Protein AF-A0A061AF01-F1 (afdb_monomer)

Solvent-accessible surface area (backbone atoms only — not comparable to full-atom values): 9867 Å² total; per-residue (Å²): 135,96,72,80,73,85,70,76,39,57,50,34,50,56,33,43,50,44,36,49,52,44,50,51,39,39,54,48,50,22,70,72,71,70,40,67,64,51,47,65,69,45,41,34,60,50,42,29,34,47,20,62,35,67,47,98,40,74,65,26,41,50,44,26,45,56,18,43,51,49,50,39,54,55,49,50,54,51,41,51,51,43,53,53,50,26,71,73,69,70,45,70,70,45,52,57,57,40,53,33,49,54,27,44,44,51,20,48,53,54,47,44,52,30,56,61,68,67,52,44,74,41,66,74,68,46,46,56,36,51,62,27,33,43,54,51,51,51,50,45,52,47,47,51,62,76,51,46,68,47,68,73,43,91,49,63,66,59,27,52,50,52,53,41,52,56,51,46,70,38,32,64,55,49,46,53,50,51,50,48,51,32,51,51,72,67,53,79

Secondary structure (DSSP, 8-state):
------PPPHHHHHHHHHHHHHHHHHHHHHHHH--THHHHHHHHHHHHHHHHHH-S-HHHHHHHHHHHHHHHHHHHHHHHHHHHHHHHH--THHHHHHHHHHHHHHHHHHHHHHHHHT-TT-HHHHHHHHHHHHHHHHHHHHHHHHTGGGGG-S-HHHHHHHHHHHHHHHHHHHHHHHHHHHHHTT--

Radius of gyration: 17.81 Å; Cα contacts (8 Å, |Δi|>4): 173; chains: 1; bounding box: 42×45×56 Å

Mean predicted aligned error: 5.35 Å

pLDDT: mean 88.78, std 9.19, range [40.31, 97.25]

Nearest PDB structures (foldseek):
  8e0m-assembly1_A  TM=3.838E-01  e=6.359E+00  synthetic construct

Structure (mmCIF, N/CA/C/O backbone):
data_AF-A0A061AF01-F1
#
_entry.id   AF-A0A061AF01-F1
#
loop_
_atom_site.group_PDB
_atom_site.id
_atom_site.type_symbol
_atom_site.label_atom_id
_atom_site.label_alt_id
_atom_site.label_comp_id
_atom_site.label_asym_id
_atom_site.label_entity_id
_atom_site.label_seq_id
_atom_site.pdbx_PDB_ins_code
_atom_site.Cartn_x
_atom_site.Cartn_y
_atom_site.Cartn_z
_atom_site.occupancy
_atom_site.B_iso_or_equiv
_atom_site.auth_seq_id
_atom_site.auth_comp_id
_atom_site.auth_asym_id
_atom_site.auth_atom_id
_atom_site.pdbx_PDB_model_num
ATOM 1 N N . MET A 1 1 ? -8.299 27.362 31.658 1.00 40.31 1 MET A N 1
ATOM 2 C CA . MET A 1 1 ? -7.663 27.367 30.321 1.00 40.31 1 MET A CA 1
ATOM 3 C C . MET A 1 1 ? -7.834 25.989 29.685 1.00 40.31 1 MET A C 1
ATOM 5 O O . MET A 1 1 ? -7.093 25.073 30.012 1.00 40.31 1 MET A O 1
ATOM 9 N N . LYS A 1 2 ? -8.865 25.808 28.847 1.00 43.47 2 LYS A N 1
ATOM 10 C CA . LYS A 1 2 ? -9.076 24.587 28.052 1.00 43.47 2 LYS A CA 1
ATOM 11 C C . LYS A 1 2 ? -8.260 24.719 26.769 1.00 43.47 2 LYS A C 1
ATOM 13 O O . LYS A 1 2 ? -8.712 25.323 25.808 1.00 43.47 2 LYS A O 1
ATOM 18 N N . GLY A 1 3 ? -7.040 24.208 26.804 1.00 45.50 3 GLY A N 1
ATOM 19 C CA . GLY A 1 3 ? -6.137 24.158 25.662 1.00 45.50 3 GLY A CA 1
ATOM 20 C C . GLY A 1 3 ? -5.494 22.785 25.584 1.00 45.50 3 GLY A C 1
ATOM 21 O O . GLY A 1 3 ? -4.274 22.682 25.650 1.00 45.50 3 GLY A O 1
ATOM 22 N N . LEU A 1 4 ? -6.302 21.721 25.500 1.00 45.56 4 LEU A N 1
ATOM 23 C CA . LEU A 1 4 ? -5.771 20.448 25.027 1.00 45.56 4 LEU A CA 1
ATOM 24 C C . LEU A 1 4 ? -5.448 20.653 23.546 1.00 45.56 4 LEU A C 1
ATOM 26 O O . LEU A 1 4 ? -6.332 20.608 22.692 1.00 45.56 4 LEU A O 1
ATOM 30 N N . LYS A 1 5 ? -4.175 20.929 23.247 1.00 47.00 5 LYS A N 1
ATOM 31 C CA . LYS A 1 5 ? -3.621 20.680 21.919 1.00 47.00 5 LYS A CA 1
ATOM 32 C C . LYS A 1 5 ? -4.014 19.248 21.563 1.00 47.00 5 LYS A C 1
ATOM 34 O O . LYS A 1 5 ? -3.594 18.323 22.254 1.00 47.00 5 LYS A O 1
ATOM 39 N N . HIS A 1 6 ? -4.826 19.073 20.525 1.00 57.22 6 HIS A N 1
ATOM 40 C CA . HIS A 1 6 ? -4.972 17.788 19.852 1.00 57.22 6 HIS A CA 1
ATOM 41 C C . HIS A 1 6 ? -3.582 17.399 19.331 1.00 57.22 6 HIS A C 1
ATOM 43 O O . HIS A 1 6 ? -3.199 17.761 18.222 1.00 57.22 6 HIS A O 1
ATOM 49 N N . MET A 1 7 ? -2.772 16.750 20.167 1.00 71.69 7 MET A N 1
ATOM 50 C CA . MET A 1 7 ? -1.538 16.133 19.711 1.00 71.69 7 MET A CA 1
ATOM 51 C C . MET A 1 7 ? -1.939 14.898 18.919 1.00 71.69 7 MET A C 1
ATOM 53 O O . MET A 1 7 ? -2.640 14.024 19.429 1.00 71.69 7 MET A O 1
ATOM 57 N N . LEU A 1 8 ? -1.525 14.869 17.654 1.00 79.75 8 LEU A N 1
ATOM 58 C CA . LEU A 1 8 ? -1.617 13.677 16.827 1.00 79.75 8 LEU A CA 1
ATOM 59 C C . LEU A 1 8 ? -0.903 12.526 17.535 1.00 79.75 8 LEU A C 1
ATOM 61 O O . LEU A 1 8 ? 0.189 12.686 18.089 1.00 79.75 8 LEU A O 1
ATOM 65 N N . THR A 1 9 ? -1.547 11.371 17.510 1.00 87.50 9 THR A N 1
ATOM 66 C CA . THR A 1 9 ? -1.008 10.134 18.072 1.00 87.50 9 THR A CA 1
ATOM 67 C C . THR A 1 9 ? 0.181 9.640 17.226 1.00 87.50 9 THR A C 1
ATOM 69 O O . THR A 1 9 ? 0.331 10.061 16.071 1.00 87.50 9 THR A O 1
ATOM 72 N N . LYS A 1 10 ? 1.069 8.786 17.759 1.00 87.81 10 LYS A N 1
ATOM 73 C CA . LYS A 1 10 ? 2.251 8.310 17.006 1.00 87.81 10 LYS A CA 1
ATOM 74 C C . LYS A 1 10 ? 1.832 7.613 15.716 1.00 87.81 10 LYS A C 1
ATOM 76 O O . LYS A 1 10 ? 2.422 7.859 14.671 1.00 87.81 10 LYS A O 1
ATOM 81 N N . ARG A 1 11 ? 0.765 6.819 15.771 1.00 90.31 11 ARG A N 1
ATOM 82 C CA . ARG A 1 11 ? 0.147 6.154 14.625 1.00 90.31 11 ARG A CA 1
ATOM 83 C C . ARG A 1 11 ? -0.321 7.158 13.589 1.00 90.31 11 ARG A C 1
ATOM 85 O O . ARG A 1 11 ? -0.004 6.989 12.416 1.00 90.31 11 ARG A O 1
ATOM 92 N N . GLN A 1 12 ? -1.040 8.201 14.000 1.00 90.94 12 GLN A N 1
ATOM 93 C CA . GLN A 1 12 ? -1.494 9.238 13.071 1.00 90.94 12 GLN A CA 1
ATOM 94 C C . GLN A 1 12 ? -0.319 9.954 12.408 1.00 90.94 12 GLN A C 1
ATOM 96 O O . GLN A 1 12 ? -0.353 10.150 11.199 1.00 90.94 12 GLN A O 1
ATOM 101 N N . TRP A 1 13 ? 0.740 10.272 13.156 1.00 91.25 13 TRP A N 1
ATOM 102 C CA . TRP A 1 13 ? 1.968 10.834 12.592 1.00 91.25 13 TRP A CA 1
ATOM 103 C C . TRP A 1 13 ? 2.625 9.907 11.572 1.00 91.25 13 TRP A C 1
ATOM 105 O O . TRP A 1 13 ? 2.983 10.351 10.485 1.00 91.25 13 TRP A O 1
ATOM 115 N N . THR A 1 14 ? 2.750 8.618 11.885 1.00 92.00 14 THR A N 1
ATOM 116 C CA . THR A 1 14 ? 3.336 7.640 10.965 1.00 92.00 14 THR A CA 1
ATOM 117 C C . THR A 1 14 ? 2.537 7.533 9.668 1.00 92.00 14 THR A C 1
ATOM 119 O O . THR A 1 14 ? 3.122 7.557 8.591 1.00 92.00 14 THR A O 1
ATOM 122 N N . ILE A 1 15 ? 1.205 7.477 9.743 1.00 94.25 15 ILE A N 1
ATOM 123 C CA . ILE A 1 15 ? 0.357 7.444 8.543 1.00 94.25 15 ILE A CA 1
ATOM 124 C C . ILE A 1 15 ? 0.390 8.768 7.782 1.00 94.25 15 ILE A C 1
ATOM 126 O O . ILE A 1 15 ? 0.396 8.765 6.554 1.00 94.25 15 ILE A O 1
ATOM 130 N N . PHE A 1 16 ? 0.458 9.894 8.490 1.00 93.69 16 PHE A N 1
ATOM 131 C CA . PHE A 1 16 ? 0.597 11.201 7.864 1.00 93.69 16 PHE A CA 1
ATOM 132 C C . PHE A 1 16 ? 1.878 11.291 7.027 1.00 93.69 16 PHE A C 1
ATOM 134 O O . PHE A 1 16 ? 1.833 11.814 5.921 1.00 93.69 16 PHE A O 1
ATOM 141 N N . ILE A 1 17 ? 2.993 10.717 7.491 1.00 93.88 17 ILE A N 1
ATOM 142 C CA . ILE A 1 17 ? 4.237 10.654 6.708 1.00 93.88 17 ILE A CA 1
ATOM 143 C C . ILE A 1 17 ? 4.019 9.896 5.393 1.00 93.88 17 ILE A C 1
ATOM 145 O O . ILE A 1 17 ? 4.378 10.414 4.340 1.00 93.88 17 ILE A O 1
ATOM 149 N N . PHE A 1 18 ? 3.381 8.721 5.426 1.00 95.31 18 PHE A N 1
ATOM 150 C CA . PHE A 1 18 ? 3.064 7.967 4.205 1.00 95.31 18 PHE A CA 1
ATOM 151 C C . PHE A 1 18 ? 2.144 8.743 3.258 1.00 95.31 18 PHE A C 1
ATOM 153 O O . PHE A 1 18 ? 2.389 8.779 2.057 1.00 95.31 18 PHE A O 1
ATOM 160 N N . PHE A 1 19 ? 1.124 9.415 3.797 1.00 95.06 19 PHE A N 1
ATOM 161 C CA . PHE A 1 19 ? 0.255 10.288 3.009 1.00 95.06 19 PHE A CA 1
ATOM 162 C C . PHE A 1 19 ? 1.039 11.417 2.329 1.00 95.06 19 PHE A C 1
ATOM 164 O O . PHE A 1 19 ? 0.835 11.677 1.147 1.00 95.06 19 PHE A O 1
ATOM 171 N N . ILE A 1 20 ? 1.950 12.073 3.052 1.00 95.00 20 ILE A N 1
ATOM 172 C CA . ILE A 1 20 ? 2.762 13.166 2.509 1.00 95.00 20 ILE A CA 1
ATOM 173 C C . ILE A 1 20 ? 3.732 12.667 1.438 1.00 95.00 20 ILE A C 1
ATOM 175 O O . ILE A 1 20 ? 3.868 13.330 0.414 1.00 95.00 20 ILE A O 1
ATOM 179 N N . ILE A 1 21 ? 4.363 11.505 1.629 1.00 93.69 21 ILE A N 1
ATOM 180 C CA . ILE A 1 21 ? 5.230 10.890 0.613 1.00 93.69 21 ILE A CA 1
ATOM 181 C C . ILE A 1 21 ? 4.447 10.669 -0.687 1.00 93.69 21 ILE A C 1
ATOM 183 O O . ILE A 1 21 ? 4.883 11.119 -1.746 1.00 93.69 21 ILE A O 1
ATOM 187 N N . GLU A 1 22 ? 3.263 10.059 -0.598 1.00 94.56 22 GLU A N 1
ATOM 188 C CA . GLU A 1 22 ? 2.420 9.781 -1.766 1.00 94.56 22 GLU A CA 1
ATOM 189 C C . 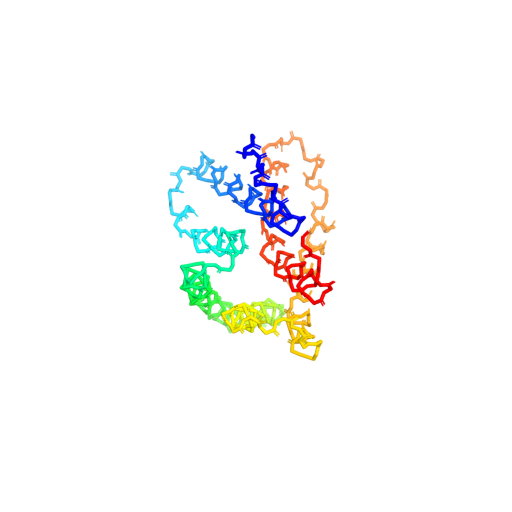GLU A 1 22 ? 1.905 11.054 -2.439 1.00 94.56 22 GLU A C 1
ATOM 191 O O . GLU A 1 22 ? 1.848 11.149 -3.667 1.00 94.56 22 GLU A O 1
ATOM 196 N N . LEU A 1 23 ? 1.543 12.059 -1.637 1.00 94.69 23 LEU A N 1
ATOM 197 C CA . LEU A 1 23 ? 1.069 13.344 -2.136 1.00 94.69 23 LEU A CA 1
ATOM 198 C C . LEU A 1 23 ? 2.178 14.081 -2.886 1.00 94.69 23 LEU A C 1
ATOM 200 O O . LEU A 1 23 ? 1.938 14.582 -3.983 1.00 94.69 23 LEU A O 1
ATOM 204 N N . ILE A 1 24 ? 3.388 14.128 -2.321 1.00 93.50 24 ILE A N 1
ATOM 205 C CA . ILE A 1 24 ? 4.545 14.755 -2.966 1.00 93.50 24 ILE A CA 1
ATOM 206 C C . ILE A 1 24 ? 4.868 14.034 -4.272 1.00 93.50 24 ILE A C 1
ATOM 208 O O . ILE A 1 24 ? 5.025 14.703 -5.289 1.00 93.50 24 ILE A O 1
ATOM 212 N N . PHE A 1 25 ? 4.912 12.699 -4.269 1.00 92.44 25 PHE A N 1
ATOM 213 C CA . PHE A 1 25 ? 5.136 11.920 -5.486 1.00 92.44 25 PHE A CA 1
ATOM 214 C C . PHE A 1 25 ? 4.089 12.230 -6.557 1.00 92.44 25 PHE A C 1
ATOM 216 O O . PHE A 1 25 ? 4.440 12.561 -7.687 1.00 92.44 25 PHE A O 1
ATOM 223 N N . THR A 1 26 ? 2.806 12.192 -6.193 1.00 93.25 26 THR A N 1
ATOM 224 C CA . THR A 1 26 ? 1.711 12.443 -7.135 1.00 93.25 26 THR A CA 1
ATOM 225 C C . THR A 1 26 ? 1.812 13.843 -7.739 1.00 93.25 26 THR A C 1
ATOM 227 O O . THR A 1 26 ? 1.731 13.996 -8.956 1.00 93.25 26 THR A O 1
ATOM 230 N N . LEU A 1 27 ? 2.038 14.870 -6.914 1.00 93.06 27 LEU A N 1
ATOM 231 C CA . LEU A 1 27 ? 2.180 16.249 -7.388 1.00 93.06 27 LEU A CA 1
ATOM 232 C C . LEU A 1 27 ? 3.432 16.438 -8.250 1.00 93.06 27 LEU A C 1
ATOM 234 O O . LEU A 1 27 ? 3.375 17.144 -9.255 1.00 93.06 27 LEU A O 1
ATOM 238 N N . PHE A 1 28 ? 4.541 15.791 -7.889 1.00 91.31 28 PHE A N 1
ATOM 239 C CA . PHE A 1 28 ? 5.767 15.809 -8.678 1.00 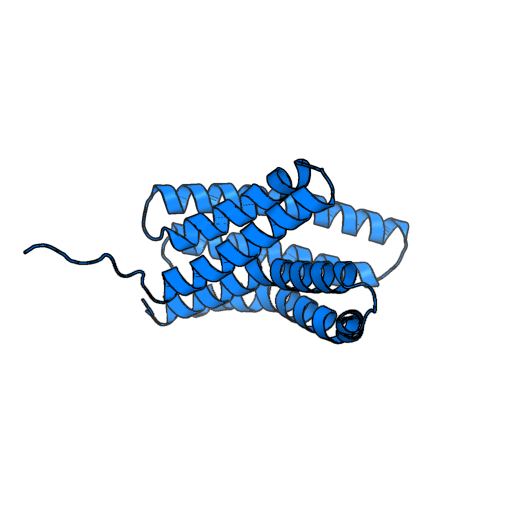91.31 28 PHE A CA 1
ATOM 240 C C . PHE A 1 28 ? 5.553 15.175 -10.057 1.00 91.31 28 PHE A C 1
ATOM 242 O O . PHE A 1 28 ? 5.907 15.787 -11.061 1.00 91.31 28 PHE A O 1
ATOM 249 N N . MET A 1 29 ? 4.913 14.003 -10.129 1.00 90.25 29 MET A N 1
ATOM 250 C CA . MET A 1 29 ? 4.635 13.323 -11.398 1.00 90.25 29 MET A CA 1
ATOM 251 C C . MET A 1 29 ? 3.685 14.119 -12.289 1.00 90.25 29 MET A C 1
ATOM 253 O O . MET A 1 29 ? 3.917 14.202 -13.493 1.00 90.25 29 MET A O 1
ATOM 257 N N . VAL A 1 30 ? 2.662 14.756 -11.717 1.00 91.56 30 VAL A N 1
ATOM 258 C CA . VAL A 1 30 ? 1.763 15.656 -12.4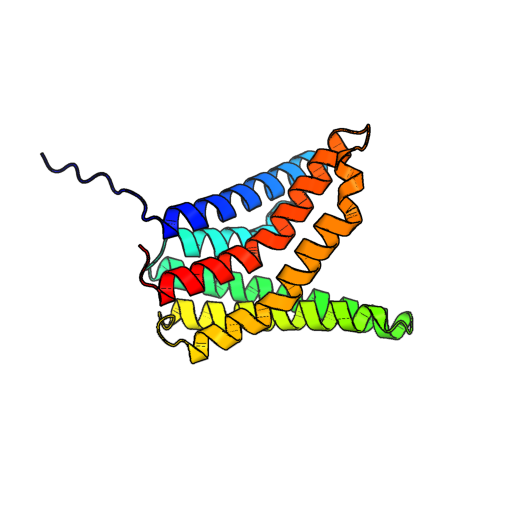58 1.00 91.56 30 VAL A CA 1
ATOM 259 C C . VAL A 1 30 ? 2.533 16.856 -13.009 1.00 91.56 30 VAL A C 1
ATOM 261 O O . VAL A 1 30 ? 2.392 17.187 -14.182 1.00 91.56 30 VAL A O 1
ATOM 264 N N . ALA A 1 31 ? 3.377 17.492 -12.193 1.00 90.56 31 ALA A N 1
ATOM 265 C CA . ALA A 1 31 ? 4.178 18.635 -12.628 1.00 90.56 31 ALA A CA 1
ATOM 266 C C . ALA A 1 31 ? 5.216 18.254 -13.698 1.00 90.56 31 ALA A C 1
ATOM 268 O O . ALA A 1 31 ? 5.467 19.038 -14.609 1.00 90.56 31 ALA A O 1
ATOM 269 N N . TYR A 1 32 ? 5.803 17.059 -13.596 1.00 88.38 32 TYR A N 1
ATOM 270 C CA . TYR A 1 32 ? 6.812 16.564 -14.528 1.00 88.38 32 TYR A CA 1
ATOM 271 C C . TYR A 1 32 ? 6.215 16.117 -15.869 1.00 88.38 32 TYR A C 1
ATOM 273 O O . TYR A 1 32 ? 6.711 16.506 -16.922 1.00 88.38 32 TYR A O 1
ATOM 281 N N . SER A 1 33 ? 5.152 15.310 -15.837 1.00 88.56 33 SER A N 1
ATOM 282 C CA . SER A 1 33 ? 4.504 14.778 -17.046 1.00 88.56 33 SER A CA 1
ATOM 283 C C . SER A 1 33 ? 3.570 15.783 -17.725 1.00 88.56 33 SER A C 1
ATOM 285 O O . SER A 1 33 ? 3.280 15.643 -18.910 1.00 88.56 33 SER A O 1
ATOM 287 N N . GLY A 1 34 ? 3.074 16.776 -16.980 1.00 88.25 34 GLY A N 1
ATOM 288 C CA . GLY A 1 34 ? 1.994 17.657 -17.422 1.00 88.25 34 GLY A CA 1
ATOM 289 C C . GLY A 1 34 ? 0.631 16.960 -17.504 1.00 88.25 34 GLY A C 1
ATOM 290 O O . GLY A 1 34 ? -0.316 17.551 -18.021 1.00 88.25 34 GLY A O 1
ATOM 291 N N . ASP A 1 35 ? 0.515 15.724 -17.008 1.00 88.88 35 ASP A N 1
ATOM 292 C CA . ASP A 1 35 ? -0.683 14.904 -17.131 1.00 88.88 35 ASP A CA 1
ATOM 293 C C . ASP A 1 35 ? -1.449 14.809 -15.802 1.00 88.88 35 ASP A C 1
ATOM 295 O O . ASP A 1 35 ? -1.027 14.178 -14.829 1.00 88.88 35 ASP A O 1
ATOM 299 N N . LEU A 1 36 ? -2.632 15.431 -15.777 1.00 87.81 36 LEU A N 1
ATOM 300 C CA . LEU A 1 36 ? -3.555 15.384 -14.642 1.00 87.81 36 LEU A CA 1
ATOM 301 C C . LEU A 1 36 ? -4.136 13.982 -14.402 1.00 87.81 36 LEU A C 1
ATOM 303 O O . LEU A 1 36 ? -4.655 13.726 -13.312 1.00 87.81 36 LEU A O 1
ATOM 307 N N . SER A 1 37 ? -4.035 13.062 -15.366 1.00 85.75 37 SER A N 1
ATOM 308 C CA . SER A 1 37 ? -4.484 11.680 -15.201 1.00 85.75 37 SER A CA 1
ATOM 309 C C . SER A 1 37 ? -3.751 10.980 -14.049 1.00 85.75 37 SER A C 1
ATOM 311 O O . SER A 1 37 ? -4.383 10.235 -13.295 1.00 85.75 37 SER A O 1
ATOM 313 N N . PHE A 1 38 ? -2.477 11.318 -13.801 1.00 83.88 38 PHE A N 1
ATOM 314 C CA . PHE A 1 38 ? -1.703 10.809 -12.662 1.00 83.88 38 PHE A CA 1
ATOM 315 C C . PHE A 1 38 ? -2.346 11.147 -11.315 1.00 83.88 38 PHE A C 1
ATOM 317 O O . PHE A 1 38 ? -2.388 10.301 -10.420 1.00 83.88 38 PHE A O 1
ATOM 324 N N . LEU A 1 39 ? -2.903 12.355 -11.171 1.00 85.88 39 LEU A N 1
ATOM 325 C CA . LEU A 1 39 ? -3.615 12.745 -9.954 1.00 85.88 39 LEU A CA 1
ATOM 326 C C . LEU A 1 39 ? -4.840 11.856 -9.740 1.00 85.88 39 LEU A C 1
ATOM 328 O O . LEU A 1 39 ? -5.079 11.376 -8.633 1.00 85.88 39 LEU A O 1
ATOM 332 N N . THR A 1 40 ? -5.610 11.620 -10.804 1.00 81.38 40 THR A N 1
ATOM 333 C CA . THR A 1 40 ? -6.815 10.786 -10.733 1.00 81.38 40 THR A CA 1
ATOM 334 C C . THR A 1 40 ? -6.495 9.309 -10.501 1.00 81.38 40 THR A C 1
ATOM 336 O O . THR A 1 40 ? -7.233 8.645 -9.776 1.00 81.38 40 THR A O 1
ATOM 339 N N . GLY A 1 41 ? -5.369 8.816 -11.028 1.00 82.38 41 GLY A N 1
ATOM 340 C CA . GLY A 1 41 ? -4.889 7.450 -10.813 1.00 82.38 41 GLY A CA 1
ATOM 341 C C . GLY A 1 41 ? -4.494 7.180 -9.360 1.00 82.38 41 GLY A C 1
ATOM 342 O O . GLY A 1 41 ? -4.857 6.143 -8.808 1.00 82.38 41 GLY A O 1
ATOM 343 N N . ASN A 1 42 ? -3.840 8.144 -8.703 1.00 89.56 42 ASN A N 1
ATOM 344 C CA . ASN A 1 42 ? -3.390 8.006 -7.311 1.00 89.56 42 ASN A CA 1
ATOM 345 C C . ASN A 1 42 ? -4.401 8.507 -6.270 1.00 89.56 42 ASN A C 1
ATOM 347 O O . ASN A 1 42 ? -4.199 8.315 -5.068 1.00 89.56 42 ASN A O 1
ATOM 351 N N . LEU A 1 43 ? -5.519 9.106 -6.695 1.00 92.19 43 LEU A N 1
ATOM 352 C CA . LEU A 1 43 ? -6.526 9.668 -5.792 1.00 92.19 43 LEU A CA 1
ATOM 353 C C . LEU A 1 43 ? -7.049 8.633 -4.789 1.00 92.19 43 LEU A C 1
ATOM 355 O O . LEU A 1 43 ? -7.220 8.952 -3.615 1.00 92.19 43 LEU A O 1
ATOM 359 N N . ALA A 1 44 ? -7.272 7.390 -5.219 1.00 93.06 44 ALA A N 1
ATOM 360 C CA . ALA A 1 44 ? -7.745 6.344 -4.318 1.00 93.06 44 ALA A CA 1
ATOM 361 C C . ALA A 1 44 ? -6.701 5.973 -3.258 1.00 93.06 44 ALA A C 1
ATOM 363 O O . ALA A 1 44 ? -7.053 5.843 -2.088 1.00 93.06 44 ALA A O 1
ATOM 364 N N . THR A 1 45 ? -5.420 5.879 -3.617 1.00 94.56 45 THR A N 1
ATOM 365 C CA . THR A 1 45 ? -4.333 5.655 -2.651 1.00 94.56 45 THR A CA 1
ATOM 366 C C . THR A 1 45 ? -4.234 6.817 -1.661 1.00 94.56 45 THR A C 1
ATOM 368 O O . THR A 1 45 ? -4.161 6.600 -0.450 1.00 94.56 45 THR A O 1
ATOM 371 N N . LEU A 1 46 ? -4.330 8.059 -2.144 1.00 95.56 46 LEU A N 1
ATOM 372 C CA . LEU A 1 46 ? -4.323 9.256 -1.299 1.00 95.56 46 LEU A CA 1
ATOM 373 C C . LEU A 1 46 ? -5.510 9.289 -0.330 1.00 95.56 46 LEU A C 1
ATOM 375 O O . LEU A 1 46 ? -5.321 9.542 0.860 1.00 95.56 46 LEU A O 1
ATOM 379 N N . LEU A 1 47 ? -6.724 8.996 -0.804 1.00 95.56 47 LEU A N 1
ATOM 380 C CA . LEU A 1 47 ? -7.926 8.926 0.032 1.00 95.56 47 LEU A CA 1
ATOM 381 C C . LEU A 1 47 ? -7.855 7.777 1.041 1.00 95.56 47 LEU A C 1
ATOM 383 O O . LEU A 1 47 ? -8.281 7.941 2.186 1.00 95.56 47 LEU A O 1
ATOM 387 N N . PHE A 1 48 ? -7.268 6.644 0.656 1.00 96.44 48 PHE A N 1
ATOM 388 C CA . PHE A 1 48 ? -7.029 5.511 1.543 1.00 96.44 48 PHE A CA 1
ATOM 389 C C . PHE A 1 48 ? -6.098 5.899 2.701 1.00 96.44 48 PHE A C 1
ATOM 391 O O . PHE A 1 48 ? -6.440 5.701 3.870 1.00 96.44 48 PHE A O 1
ATOM 398 N N . LEU A 1 49 ? -4.953 6.521 2.401 1.00 95.88 49 LEU A N 1
ATOM 399 C CA . LEU A 1 49 ? -3.990 6.987 3.405 1.00 95.88 49 LEU A CA 1
ATOM 400 C C . LEU A 1 49 ? -4.565 8.119 4.271 1.00 95.88 49 LEU A C 1
ATOM 402 O O . LEU A 1 49 ? -4.407 8.109 5.494 1.00 95.88 49 LEU A O 1
ATOM 406 N N . ALA A 1 50 ? -5.304 9.055 3.673 1.00 93.44 50 ALA A N 1
ATOM 407 C CA . ALA A 1 50 ? -5.988 10.121 4.401 1.00 93.44 50 ALA A CA 1
ATOM 408 C C . ALA A 1 50 ? -7.045 9.564 5.368 1.00 93.44 50 ALA A C 1
ATOM 410 O O . ALA A 1 50 ? -7.152 10.013 6.512 1.00 93.44 50 ALA A O 1
ATOM 411 N N . ALA A 1 51 ? -7.801 8.546 4.953 1.00 93.12 51 ALA A N 1
ATOM 412 C CA . ALA A 1 51 ? -8.772 7.882 5.812 1.00 93.12 51 ALA A CA 1
ATOM 413 C C . ALA A 1 51 ? -8.104 7.147 6.986 1.00 93.12 51 ALA A C 1
ATOM 415 O O . ALA A 1 51 ? -8.617 7.182 8.111 1.00 93.12 51 ALA A O 1
ATOM 416 N N . LEU A 1 52 ? -6.938 6.533 6.762 1.00 93.19 52 LEU A N 1
ATOM 417 C CA . LEU A 1 52 ? -6.134 5.945 7.834 1.00 93.19 52 LEU A CA 1
ATOM 418 C C . LEU A 1 52 ? -5.655 6.990 8.843 1.00 93.19 52 LEU A C 1
ATOM 420 O O . LEU A 1 52 ? -5.715 6.730 10.045 1.00 93.19 52 LEU A O 1
ATOM 424 N N . TYR A 1 53 ? -5.234 8.161 8.365 1.00 90.06 53 TYR A N 1
ATOM 425 C CA . TYR A 1 53 ? -4.791 9.275 9.200 1.00 90.06 53 TYR A CA 1
ATOM 426 C C . TYR A 1 53 ? -5.927 9.849 10.060 1.00 90.06 53 TYR A C 1
ATOM 428 O O . TYR A 1 53 ? -5.745 10.070 11.259 1.00 90.06 53 TYR A O 1
ATOM 436 N N . LEU A 1 54 ? -7.109 10.066 9.472 1.00 86.56 54 LEU A N 1
ATOM 437 C CA . LEU A 1 54 ? -8.237 10.678 10.181 1.00 86.56 54 LEU A CA 1
ATOM 438 C C . LEU A 1 54 ? -8.723 9.824 11.356 1.00 86.56 54 LEU A C 1
ATOM 440 O O . LEU A 1 54 ? -9.065 10.393 12.383 1.00 86.56 54 LEU A O 1
ATOM 444 N N . GLU A 1 55 ? -8.682 8.495 11.206 1.00 74.00 55 GLU A N 1
ATOM 445 C CA . GLU A 1 55 ? -8.965 7.468 12.218 1.00 74.00 55 GLU A CA 1
ATOM 446 C C . GLU A 1 55 ? -10.331 7.579 12.964 1.00 74.00 55 GLU A C 1
ATOM 448 O O . GLU A 1 55 ? -10.766 8.625 13.427 1.00 74.00 55 GLU A O 1
ATOM 453 N N . LYS A 1 56 ? -11.022 6.443 13.167 1.00 68.06 56 LYS A N 1
ATOM 454 C CA . LYS A 1 56 ? -12.206 6.300 14.060 1.00 68.06 56 LYS A CA 1
ATOM 455 C C . LYS A 1 56 ? -13.460 7.138 13.722 1.00 68.06 56 LYS A C 1
ATOM 457 O O . LYS A 1 56 ? -14.412 7.097 14.498 1.00 68.06 56 LYS A O 1
ATOM 462 N N . ASN A 1 57 ? -13.536 7.810 12.574 1.00 77.88 57 ASN A N 1
ATOM 463 C CA . ASN A 1 57 ? -14.776 8.437 12.099 1.00 77.88 57 ASN A CA 1
ATOM 464 C C . ASN A 1 57 ? -15.541 7.462 11.181 1.00 77.88 57 ASN A C 1
ATOM 466 O O . ASN A 1 57 ? -14.933 6.785 10.353 1.00 77.88 57 ASN A O 1
ATOM 470 N N . GLU A 1 58 ? -16.871 7.397 11.266 1.00 83.06 58 GLU A N 1
ATOM 471 C CA . GLU A 1 58 ? -17.684 6.634 10.301 1.00 83.06 58 GLU A CA 1
ATOM 472 C C . GLU A 1 58 ? -17.404 7.063 8.856 1.00 83.06 58 GLU A C 1
ATOM 474 O O . GLU A 1 58 ? -17.319 6.231 7.946 1.00 83.06 58 GLU A O 1
ATOM 479 N N . ARG A 1 59 ? -17.146 8.361 8.654 1.00 87.62 59 ARG A N 1
ATOM 480 C CA . ARG A 1 59 ? -16.717 8.893 7.360 1.00 87.62 59 ARG A CA 1
ATOM 481 C C . ARG A 1 59 ? -15.364 8.334 6.930 1.00 87.62 59 ARG A C 1
ATOM 483 O O . ARG A 1 59 ? -15.220 7.985 5.767 1.00 87.62 59 ARG A O 1
ATOM 490 N N . SER A 1 60 ? -14.398 8.185 7.842 1.00 89.50 60 SER A N 1
ATOM 491 C CA . SER A 1 60 ? -13.085 7.622 7.489 1.00 89.50 60 SER A CA 1
ATOM 492 C C . SER A 1 60 ? -13.204 6.150 7.103 1.00 89.50 60 SER A C 1
ATOM 494 O O . SER A 1 60 ? -12.615 5.729 6.116 1.00 89.50 60 SER A O 1
ATOM 496 N N . ARG A 1 61 ? -14.036 5.373 7.808 1.00 90.94 61 ARG A N 1
ATOM 497 C CA . ARG A 1 61 ? -14.334 3.977 7.445 1.00 90.94 61 ARG A CA 1
ATOM 498 C C . ARG A 1 61 ? -14.959 3.862 6.058 1.00 90.94 61 ARG A C 1
ATOM 500 O O . ARG A 1 61 ? -14.558 3.001 5.284 1.00 90.94 61 ARG A O 1
ATOM 507 N N . THR A 1 62 ? -15.906 4.742 5.747 1.00 89.88 62 THR A N 1
ATOM 508 C CA . THR A 1 62 ? -16.585 4.764 4.445 1.00 89.88 62 THR A CA 1
ATOM 509 C C . THR A 1 62 ? -15.625 5.152 3.323 1.00 89.88 62 THR A C 1
ATOM 511 O O . THR A 1 62 ? -15.545 4.451 2.319 1.00 89.88 62 THR A O 1
ATOM 514 N N . ILE A 1 63 ? -14.846 6.223 3.511 1.00 94.06 63 ILE A N 1
ATOM 515 C CA . ILE A 1 63 ? -13.850 6.674 2.530 1.00 94.06 63 ILE A CA 1
ATOM 516 C C . ILE A 1 63 ? -12.803 5.586 2.297 1.00 94.06 63 ILE A C 1
ATOM 518 O O . ILE A 1 63 ? -12.466 5.316 1.147 1.00 94.06 63 ILE A O 1
ATOM 522 N N . LEU A 1 64 ? -12.327 4.921 3.355 1.00 95.19 64 LEU A N 1
ATOM 523 C CA . LEU A 1 64 ? -11.352 3.843 3.223 1.00 95.19 64 LEU A CA 1
ATOM 524 C C . LEU A 1 64 ? -11.907 2.671 2.411 1.00 95.19 64 LEU A C 1
ATOM 526 O O . LEU A 1 64 ? -11.218 2.190 1.519 1.00 95.19 64 LEU A O 1
ATOM 530 N N . LEU A 1 65 ? -13.150 2.247 2.668 1.00 94.00 65 LEU A N 1
ATOM 531 C CA . LEU A 1 65 ? -13.793 1.186 1.887 1.00 94.00 65 LEU A CA 1
ATOM 532 C C . LEU A 1 65 ? -13.965 1.570 0.415 1.00 94.00 65 LEU A C 1
ATOM 534 O O . LEU A 1 65 ? -13.619 0.777 -0.453 1.00 94.00 65 LEU A O 1
ATOM 538 N N . LEU A 1 66 ? -14.468 2.772 0.123 1.00 94.12 66 LEU A N 1
ATOM 539 C CA . LEU A 1 66 ? -14.644 3.234 -1.260 1.00 94.12 66 LEU A CA 1
ATOM 540 C C . LEU A 1 66 ? -13.304 3.314 -2.000 1.00 94.12 66 LEU A C 1
ATOM 542 O O . LEU A 1 66 ? -13.193 2.867 -3.140 1.00 94.12 66 LEU A O 1
ATOM 546 N N . SER A 1 67 ? -12.273 3.818 -1.322 1.00 95.81 67 SER A N 1
ATOM 547 C CA . SER A 1 67 ? -10.913 3.885 -1.860 1.00 95.81 67 SER A CA 1
ATOM 548 C C . SER A 1 67 ? -10.345 2.489 -2.109 1.00 95.81 67 SER A C 1
ATOM 550 O O . SER A 1 67 ? -9.769 2.237 -3.162 1.00 95.81 67 SER A O 1
ATOM 552 N N . ALA A 1 68 ? -10.560 1.557 -1.179 1.00 95.62 68 ALA A N 1
ATOM 553 C CA . ALA A 1 68 ? -10.139 0.169 -1.316 1.00 95.62 68 ALA A CA 1
ATOM 554 C C . ALA A 1 68 ? -10.825 -0.532 -2.491 1.00 95.62 68 ALA A C 1
ATOM 556 O O . ALA A 1 68 ? -10.158 -1.235 -3.242 1.00 95.62 68 ALA A O 1
ATOM 557 N N . VAL A 1 69 ? -12.132 -0.317 -2.687 1.00 95.25 69 VAL A N 1
ATOM 558 C CA . VAL A 1 69 ? -12.864 -0.850 -3.846 1.00 95.25 69 VAL A CA 1
ATOM 559 C C . VAL A 1 69 ? -12.241 -0.344 -5.142 1.00 95.25 69 VAL A C 1
ATOM 561 O O . VAL A 1 69 ? -11.994 -1.144 -6.039 1.00 95.25 69 VAL A O 1
ATOM 564 N N . TRP A 1 70 ? -11.926 0.950 -5.231 1.00 94.69 70 TRP A N 1
ATOM 565 C CA . TRP A 1 70 ? -11.281 1.498 -6.423 1.00 94.69 70 TRP A CA 1
ATOM 566 C C . TRP A 1 70 ? -9.885 0.915 -6.662 1.00 94.69 70 TRP A C 1
ATOM 568 O O . TRP A 1 70 ? -9.595 0.481 -7.774 1.00 94.69 70 TRP A O 1
ATOM 578 N N . ILE A 1 71 ? -9.047 0.836 -5.619 1.00 94.56 71 ILE A N 1
ATOM 579 C CA . ILE A 1 71 ? -7.719 0.201 -5.689 1.00 94.56 71 ILE A CA 1
ATOM 580 C C . ILE A 1 71 ? -7.851 -1.248 -6.171 1.00 94.56 71 ILE A C 1
ATOM 582 O O . ILE A 1 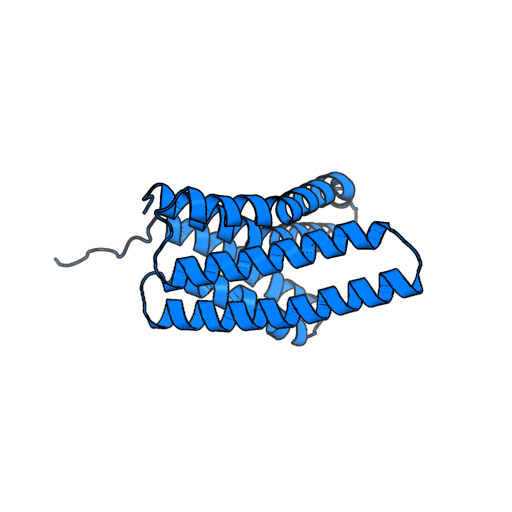71 ? -7.080 -1.684 -7.024 1.00 94.56 71 ILE A O 1
ATOM 586 N N . ILE A 1 72 ? -8.848 -1.983 -5.667 1.00 95.19 72 ILE A N 1
ATO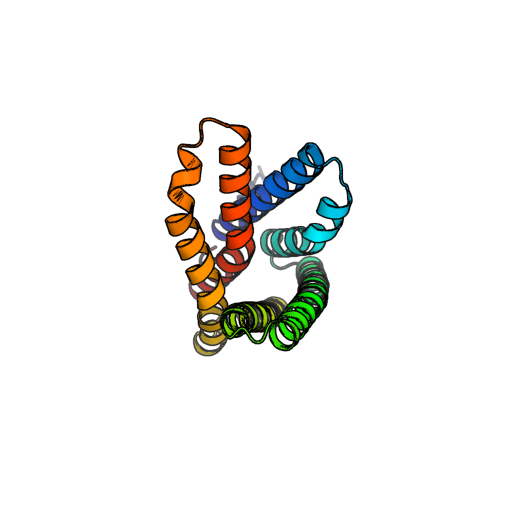M 587 C CA . ILE A 1 72 ? -9.082 -3.374 -6.053 1.00 95.19 72 ILE A CA 1
ATOM 588 C C . ILE A 1 72 ? -9.506 -3.484 -7.517 1.00 95.19 72 ILE A C 1
ATOM 590 O O . ILE A 1 72 ? -8.951 -4.301 -8.244 1.00 95.19 72 ILE A O 1
ATOM 594 N N . VAL A 1 73 ? -10.460 -2.666 -7.965 1.00 93.44 73 VAL A N 1
ATOM 595 C CA . VAL A 1 73 ? -10.932 -2.674 -9.358 1.00 93.44 73 VAL A CA 1
ATOM 596 C C . VAL A 1 73 ? -9.795 -2.315 -10.311 1.00 93.44 73 VAL A C 1
ATOM 598 O O . VAL A 1 73 ? -9.560 -3.034 -11.281 1.00 93.44 73 VAL A O 1
ATOM 601 N N . TYR A 1 74 ? -9.050 -1.251 -10.014 1.00 90.94 74 TYR A N 1
ATOM 602 C CA . TYR A 1 74 ? -7.925 -0.822 -10.840 1.00 90.94 74 TYR A CA 1
ATOM 603 C C . TYR A 1 74 ? -6.816 -1.882 -10.888 1.00 90.94 74 TYR A C 1
ATOM 605 O O . TYR A 1 74 ? -6.336 -2.238 -11.964 1.00 90.94 74 TYR A O 1
ATOM 613 N N . GLY A 1 75 ? -6.457 -2.460 -9.739 1.00 91.12 75 GLY A N 1
ATOM 614 C CA . GLY A 1 75 ? -5.460 -3.524 -9.683 1.00 91.12 75 GLY A CA 1
ATOM 615 C C . GLY A 1 75 ? -5.925 -4.826 -10.344 1.00 91.12 75 GLY A C 1
ATOM 616 O O . GLY A 1 75 ? -5.106 -5.510 -10.949 1.00 91.12 75 GLY A O 1
ATOM 617 N N . ALA A 1 76 ? -7.222 -5.153 -10.320 1.00 91.81 76 ALA A N 1
ATOM 618 C CA . ALA A 1 76 ? -7.770 -6.313 -11.029 1.00 91.81 76 ALA A CA 1
ATOM 619 C C . ALA A 1 76 ? -7.670 -6.155 -12.555 1.00 91.81 76 ALA A C 1
ATOM 621 O O . ALA A 1 76 ? -7.314 -7.111 -13.244 1.00 91.81 76 ALA A O 1
ATOM 622 N N . ILE A 1 77 ? -7.911 -4.947 -13.080 1.00 92.06 77 ILE A N 1
ATOM 623 C CA . ILE A 1 77 ? -7.664 -4.626 -14.495 1.00 92.06 77 ILE A CA 1
ATOM 624 C C . ILE A 1 77 ? -6.168 -4.783 -14.812 1.00 92.06 77 ILE A C 1
ATOM 626 O O . ILE A 1 77 ? -5.810 -5.413 -15.806 1.00 92.06 77 ILE A O 1
ATOM 630 N N . GLY A 1 78 ? -5.286 -4.287 -13.938 1.00 89.56 78 GLY A N 1
ATOM 631 C CA . GLY A 1 78 ? -3.838 -4.475 -14.068 1.00 89.56 78 GLY A CA 1
ATOM 632 C C . GLY A 1 78 ? -3.423 -5.951 -14.093 1.00 89.56 78 GLY A C 1
ATOM 633 O O . GLY A 1 78 ? -2.676 -6.369 -14.974 1.00 89.56 78 GLY A O 1
ATOM 634 N N . ALA A 1 79 ? -3.956 -6.770 -13.184 1.00 91.31 79 ALA A N 1
ATOM 635 C CA . ALA A 1 79 ? -3.704 -8.209 -13.140 1.00 91.31 79 ALA A CA 1
ATOM 636 C C . ALA A 1 79 ? -4.208 -8.933 -14.402 1.00 91.31 79 ALA A C 1
ATOM 638 O O . ALA A 1 79 ? -3.530 -9.827 -14.908 1.00 91.31 79 ALA A O 1
ATOM 639 N N . ALA A 1 80 ? -5.357 -8.524 -14.951 1.00 91.25 80 ALA A N 1
ATOM 640 C CA . ALA A 1 80 ? -5.864 -9.051 -16.216 1.00 91.25 80 ALA A CA 1
ATOM 641 C C . ALA A 1 80 ? -4.926 -8.729 -17.394 1.00 91.25 80 ALA A C 1
ATOM 643 O O . ALA A 1 80 ? -4.689 -9.588 -18.242 1.00 91.25 80 ALA A O 1
ATOM 644 N N . ASN A 1 81 ? -4.332 -7.533 -17.414 1.00 90.00 81 ASN A N 1
ATOM 645 C CA . ASN A 1 81 ? -3.336 -7.162 -18.421 1.00 90.00 81 ASN A CA 1
ATOM 646 C C . ASN A 1 81 ? -2.040 -7.978 -18.283 1.00 90.00 81 ASN A C 1
ATOM 648 O O . ASN A 1 81 ? -1.474 -8.389 -19.294 1.00 90.00 81 ASN A O 1
ATOM 652 N N . ILE A 1 82 ? -1.586 -8.264 -17.056 1.00 88.56 82 ILE A N 1
ATOM 653 C CA . ILE A 1 82 ? -0.434 -9.153 -16.815 1.00 88.56 82 ILE A CA 1
ATOM 654 C C . ILE A 1 82 ? -0.731 -10.560 -17.344 1.00 88.56 82 ILE A C 1
ATOM 656 O O . ILE A 1 82 ? 0.086 -11.133 -18.061 1.00 88.56 82 ILE A O 1
ATOM 660 N N . LEU A 1 83 ? -1.922 -11.095 -17.052 1.00 87.88 83 LEU A N 1
ATOM 661 C CA . LEU A 1 83 ? -2.371 -12.390 -17.570 1.00 87.88 83 LEU A CA 1
ATOM 662 C C . LEU A 1 83 ? -2.366 -12.425 -19.102 1.00 87.88 83 LEU A C 1
ATOM 664 O O . LEU A 1 83 ? -1.840 -13.369 -19.688 1.00 87.88 83 LEU A O 1
ATOM 668 N N . ALA A 1 84 ? -2.910 -11.396 -19.753 1.00 87.94 84 ALA A N 1
ATOM 669 C CA . ALA A 1 84 ? -2.916 -11.300 -21.210 1.00 87.94 84 ALA A CA 1
ATOM 670 C C . ALA A 1 84 ? -1.490 -11.287 -21.788 1.00 87.94 84 ALA A C 1
ATOM 672 O O . ALA A 1 84 ? -1.199 -12.036 -22.722 1.00 87.94 84 ALA A O 1
ATOM 673 N N . SER A 1 85 ? -0.587 -10.501 -21.194 1.00 88.56 85 SER A N 1
ATOM 674 C CA . SER A 1 85 ? 0.826 -10.437 -21.590 1.00 88.56 85 SER A CA 1
ATOM 675 C C . SER A 1 85 ? 1.553 -11.768 -21.395 1.00 88.56 85 SER A C 1
ATOM 677 O O . SER A 1 85 ? 2.326 -12.171 -22.259 1.00 88.56 85 SER A O 1
ATOM 679 N N . MET A 1 86 ? 1.260 -12.495 -20.314 1.00 87.88 86 MET A N 1
ATOM 680 C CA . MET A 1 86 ? 1.823 -13.820 -20.050 1.00 87.88 86 MET A CA 1
ATOM 681 C C . MET A 1 86 ? 1.445 -14.828 -21.142 1.00 87.88 86 MET A C 1
ATOM 683 O O . MET A 1 86 ? 2.309 -15.546 -21.642 1.00 87.88 86 MET A O 1
ATOM 687 N N . PHE A 1 87 ? 0.172 -14.860 -21.553 1.00 86.81 87 PHE A N 1
ATOM 688 C CA . PHE A 1 87 ? -0.277 -15.735 -22.641 1.00 86.81 87 PHE A CA 1
ATOM 689 C C . PHE A 1 87 ? 0.292 -15.324 -24.000 1.00 86.81 87 PHE A C 1
ATOM 691 O O . PHE A 1 87 ? 0.590 -16.192 -24.817 1.00 86.81 87 PHE A O 1
ATOM 698 N N . ALA A 1 88 ? 0.458 -14.021 -24.242 1.00 88.94 88 ALA A N 1
ATOM 699 C CA . ALA A 1 88 ? 1.006 -13.511 -25.494 1.00 88.94 88 ALA A CA 1
ATOM 700 C C . ALA A 1 88 ? 2.518 -13.770 -25.635 1.00 88.94 88 ALA A C 1
ATOM 702 O O . ALA A 1 88 ? 2.977 -14.105 -26.725 1.00 88.94 88 ALA A O 1
ATOM 703 N N . ALA A 1 89 ? 3.287 -13.619 -24.553 1.00 86.81 89 ALA A N 1
ATOM 704 C CA . ALA A 1 89 ? 4.746 -13.740 -24.562 1.00 86.81 89 ALA A CA 1
ATOM 705 C C . ALA A 1 89 ? 5.257 -15.157 -24.249 1.00 86.81 89 ALA A C 1
ATOM 707 O O . ALA A 1 89 ? 6.398 -15.476 -24.576 1.00 86.81 89 ALA A O 1
ATOM 708 N N . GLY A 1 90 ? 4.447 -16.003 -23.602 1.00 79.56 90 GLY A N 1
ATOM 709 C CA . GLY A 1 90 ? 4.863 -17.338 -23.159 1.00 79.56 90 GLY A CA 1
ATOM 710 C C . GLY A 1 90 ? 5.924 -17.325 -22.050 1.00 79.56 90 GLY A C 1
ATOM 711 O O . GLY A 1 90 ? 6.589 -18.337 -21.835 1.00 79.56 90 GLY A O 1
ATOM 712 N N . ASP A 1 91 ? 6.097 -16.195 -21.359 1.00 82.94 91 ASP A N 1
ATOM 713 C CA . ASP A 1 91 ? 7.119 -16.018 -20.329 1.00 82.94 91 ASP A CA 1
ATOM 714 C C . ASP A 1 91 ? 6.547 -16.234 -18.922 1.00 82.94 91 ASP A C 1
ATOM 716 O O . ASP A 1 91 ? 5.618 -15.558 -18.475 1.00 82.94 91 ASP A O 1
ATOM 720 N N . SER A 1 92 ? 7.147 -17.179 -18.203 1.00 77.38 92 SER A N 1
ATOM 721 C CA . SER A 1 92 ? 6.823 -17.478 -16.810 1.00 77.38 92 SER A CA 1
ATOM 722 C C . SER A 1 92 ? 7.201 -16.368 -15.823 1.00 77.38 92 SER A C 1
ATOM 724 O O . SER A 1 92 ? 6.695 -16.385 -14.702 1.00 77.38 92 SER A O 1
ATOM 726 N N . ALA A 1 93 ? 8.035 -15.391 -16.202 1.00 79.81 93 ALA A N 1
ATOM 727 C CA . ALA A 1 93 ? 8.384 -14.256 -15.344 1.00 79.81 93 ALA A CA 1
ATOM 728 C C . ALA A 1 93 ? 7.139 -13.469 -14.893 1.00 79.81 93 ALA A C 1
ATOM 730 O O . ALA A 1 93 ? 7.034 -13.090 -13.725 1.00 79.81 93 ALA A O 1
ATOM 731 N N . PHE A 1 94 ? 6.132 -13.350 -15.766 1.00 85.31 94 PHE A N 1
ATOM 732 C CA . PHE A 1 94 ? 4.861 -12.689 -15.455 1.00 85.31 94 PHE A CA 1
ATOM 733 C C . PHE A 1 94 ? 4.040 -13.395 -14.362 1.00 85.31 94 PHE A C 1
ATOM 735 O O . PHE A 1 94 ? 3.164 -12.769 -13.762 1.00 85.31 94 PHE A O 1
ATOM 742 N N . LEU A 1 95 ? 4.310 -14.674 -14.054 1.00 87.00 95 LEU A N 1
ATOM 743 C CA . LEU A 1 95 ? 3.638 -15.369 -12.948 1.00 87.00 95 LEU A CA 1
ATOM 744 C C . LEU A 1 95 ? 3.973 -14.731 -11.600 1.00 87.00 95 LEU A C 1
ATOM 746 O O . LEU A 1 95 ? 3.100 -14.636 -10.739 1.00 87.00 95 LEU A O 1
ATOM 750 N N . ILE A 1 96 ? 5.218 -14.288 -11.414 1.00 88.25 96 ILE A N 1
ATOM 751 C CA . ILE A 1 96 ? 5.650 -13.650 -10.167 1.00 88.25 96 ILE A CA 1
ATOM 752 C C . ILE A 1 96 ? 4.923 -12.313 -9.999 1.00 88.25 96 ILE A C 1
ATOM 754 O O . ILE A 1 96 ? 4.329 -12.073 -8.947 1.00 88.25 96 ILE A O 1
ATOM 758 N N . ASP A 1 97 ? 4.877 -11.497 -11.053 1.00 88.56 97 ASP A N 1
ATOM 759 C CA . ASP A 1 97 ? 4.170 -10.211 -11.051 1.00 88.56 97 ASP A CA 1
ATOM 760 C C . ASP A 1 97 ? 2.672 -10.382 -10.784 1.00 88.56 97 ASP A C 1
ATOM 762 O O . ASP A 1 97 ? 2.070 -9.629 -10.011 1.00 88.56 97 ASP A O 1
ATOM 766 N N . LEU A 1 98 ? 2.065 -11.421 -11.364 1.00 90.75 98 LEU A N 1
ATOM 767 C CA . LEU A 1 98 ? 0.669 -11.755 -11.120 1.00 90.75 98 LEU A CA 1
ATOM 768 C C . LEU A 1 98 ? 0.429 -12.146 -9.657 1.00 90.75 98 LEU A C 1
ATOM 770 O O . LEU A 1 98 ? -0.514 -11.651 -9.040 1.00 90.75 98 LEU A O 1
ATOM 774 N N . VAL A 1 99 ? 1.278 -13.003 -9.082 1.00 92.25 99 VAL A N 1
ATOM 775 C CA . VAL A 1 99 ? 1.169 -13.422 -7.675 1.00 92.25 99 VAL A CA 1
ATOM 776 C C . VAL A 1 99 ? 1.315 -12.227 -6.738 1.00 92.25 99 VAL A C 1
ATOM 778 O O . VAL A 1 99 ? 0.534 -12.105 -5.791 1.00 92.25 99 VAL A O 1
ATOM 781 N N . ILE A 1 100 ? 2.261 -11.324 -7.002 1.00 92.75 100 ILE A N 1
ATOM 782 C CA . ILE A 1 100 ? 2.447 -10.094 -6.221 1.00 92.75 100 ILE A CA 1
ATOM 783 C C . ILE A 1 100 ? 1.188 -9.223 -6.303 1.00 92.75 100 ILE A C 1
ATOM 785 O O . ILE A 1 100 ? 0.652 -8.818 -5.269 1.00 92.75 100 ILE A O 1
ATOM 789 N N . SER A 1 101 ? 0.670 -8.995 -7.513 1.00 93.12 101 SER A N 1
ATOM 790 C CA . SER A 1 101 ? -0.523 -8.175 -7.742 1.00 93.12 101 SER A CA 1
ATOM 791 C C . SER A 1 101 ? -1.758 -8.740 -7.027 1.00 93.12 101 SER A C 1
ATOM 793 O O . SER A 1 101 ? -2.416 -8.037 -6.257 1.00 93.12 101 SER A O 1
ATOM 795 N N . LEU A 1 102 ? -2.030 -10.042 -7.175 1.00 94.50 102 LEU A N 1
ATOM 796 C CA . LEU A 1 102 ? -3.154 -10.711 -6.508 1.00 94.50 102 LEU A CA 1
ATOM 797 C C . LEU A 1 102 ? -3.007 -10.728 -4.980 1.00 94.50 102 LEU A C 1
ATOM 799 O O . LEU A 1 102 ? -3.992 -10.529 -4.265 1.00 94.50 102 LEU A O 1
ATOM 803 N N . SER A 1 103 ? -1.788 -10.919 -4.469 1.00 96.50 103 SER A N 1
ATOM 804 C CA . SER A 1 103 ? -1.518 -10.880 -3.026 1.00 96.50 103 SER A CA 1
ATOM 805 C C . SER A 1 103 ? -1.798 -9.490 -2.456 1.00 96.50 103 SER A C 1
ATOM 807 O O . SER A 1 103 ? -2.476 -9.367 -1.436 1.00 96.50 103 SER A O 1
ATOM 809 N N . MET A 1 104 ? -1.374 -8.435 -3.156 1.00 96.12 104 MET A N 1
ATOM 810 C CA . MET A 1 104 ? -1.649 -7.054 -2.763 1.00 96.12 104 MET A CA 1
ATOM 811 C C . MET A 1 104 ? -3.153 -6.749 -2.750 1.00 96.12 104 MET A C 1
ATOM 813 O O . MET A 1 104 ? -3.652 -6.158 -1.793 1.00 96.12 104 MET A O 1
ATOM 817 N N . LEU A 1 105 ? -3.897 -7.196 -3.766 1.00 95.88 105 LEU A N 1
ATOM 818 C CA . LEU A 1 105 ? -5.355 -7.044 -3.832 1.00 95.88 105 LEU A CA 1
ATOM 819 C C . LEU A 1 105 ? -6.058 -7.717 -2.648 1.00 95.88 105 LEU A C 1
ATOM 821 O O . LEU A 1 105 ? -6.905 -7.108 -1.985 1.00 95.88 105 LEU A O 1
ATOM 825 N N . ALA A 1 106 ? -5.670 -8.955 -2.341 1.00 96.38 106 ALA A N 1
ATOM 826 C CA . ALA A 1 106 ? -6.190 -9.686 -1.193 1.00 96.38 106 ALA A CA 1
ATOM 827 C C . ALA A 1 106 ? -5.826 -8.993 0.134 1.00 96.38 106 ALA A C 1
ATOM 829 O O . ALA A 1 106 ? -6.673 -8.892 1.027 1.00 96.38 106 ALA A O 1
ATOM 830 N N . ALA A 1 107 ? -4.608 -8.451 0.254 1.00 97.25 107 ALA A N 1
ATOM 831 C CA . ALA A 1 107 ? -4.180 -7.691 1.425 1.00 97.25 107 ALA A CA 1
ATOM 832 C C . ALA A 1 107 ? -5.035 -6.434 1.630 1.00 97.25 107 ALA A C 1
ATOM 834 O O . ALA A 1 107 ? -5.526 -6.211 2.738 1.00 97.25 107 ALA A O 1
ATOM 835 N N . VAL A 1 108 ? -5.268 -5.649 0.570 1.00 97.25 108 VAL A N 1
ATOM 836 C CA . VAL A 1 108 ? -6.121 -4.449 0.606 1.00 97.25 108 VAL A CA 1
ATOM 837 C C . VAL A 1 108 ? -7.535 -4.813 1.052 1.00 97.25 108 VAL A C 1
ATOM 839 O O . VAL A 1 108 ? -8.090 -4.147 1.930 1.00 97.25 108 VAL A O 1
ATOM 842 N N . PHE A 1 109 ? -8.109 -5.893 0.521 1.00 96.75 109 PHE A N 1
ATOM 843 C CA . PHE A 1 109 ? -9.435 -6.369 0.915 1.00 96.75 109 PHE A CA 1
ATOM 844 C C . PHE A 1 109 ? -9.505 -6.760 2.401 1.00 96.75 109 PHE A C 1
ATOM 846 O O . PHE A 1 109 ? -10.368 -6.270 3.143 1.00 96.75 109 PHE A O 1
ATOM 853 N N . MET A 1 110 ? -8.583 -7.612 2.862 1.00 95.38 110 MET A N 1
ATOM 854 C CA . MET A 1 110 ? -8.543 -8.073 4.255 1.00 95.38 110 MET A CA 1
ATOM 855 C C . MET A 1 110 ? -8.307 -6.916 5.227 1.00 95.38 110 MET A C 1
ATOM 857 O O . MET A 1 110 ? -8.996 -6.800 6.244 1.00 95.38 110 MET A O 1
ATOM 861 N N . PHE A 1 111 ? -7.367 -6.031 4.898 1.00 96.75 111 PHE A N 1
ATOM 862 C CA . PHE A 1 111 ? -7.057 -4.850 5.691 1.00 96.75 111 PHE A CA 1
ATOM 863 C C . PHE A 1 111 ? -8.264 -3.919 5.807 1.00 96.75 111 PHE A C 1
ATOM 865 O O . PHE A 1 111 ? -8.624 -3.511 6.912 1.00 96.75 111 PHE A O 1
ATOM 872 N N . SER A 1 112 ? -8.931 -3.627 4.692 1.00 95.12 112 SER A N 1
ATOM 873 C CA . SER A 1 112 ? -10.073 -2.707 4.662 1.00 95.12 112 SER A CA 1
ATOM 874 C C . SER A 1 112 ? -11.265 -3.251 5.440 1.00 95.12 112 SER A C 1
ATOM 876 O O . SER A 1 112 ? -11.913 -2.515 6.188 1.00 95.12 112 SER A O 1
ATOM 878 N N . THR A 1 113 ? -11.499 -4.562 5.360 1.00 93.19 113 THR A N 1
ATOM 879 C CA . THR A 1 113 ? -12.520 -5.251 6.160 1.00 93.19 113 THR A CA 1
ATOM 880 C C . THR A 1 113 ? -12.201 -5.169 7.654 1.00 93.19 113 THR A C 1
ATOM 882 O O . THR A 1 113 ? -13.067 -4.815 8.461 1.00 93.19 113 THR A O 1
ATOM 885 N N . ASN A 1 114 ? -10.946 -5.421 8.041 1.00 92.94 114 ASN A N 1
ATOM 886 C CA . ASN A 1 114 ? -10.510 -5.296 9.432 1.00 92.94 114 ASN A CA 1
ATOM 887 C C . ASN A 1 114 ? -10.590 -3.850 9.937 1.00 92.94 114 ASN A C 1
ATOM 889 O O . ASN A 1 114 ? -10.972 -3.634 11.090 1.00 92.94 114 ASN A O 1
ATOM 893 N N . TYR A 1 115 ? -10.292 -2.862 9.092 1.00 92.38 115 TYR A N 1
ATOM 894 C CA . TYR A 1 115 ? -10.430 -1.449 9.428 1.00 92.38 115 TYR A CA 1
ATOM 895 C C . TYR A 1 115 ? -11.882 -1.054 9.660 1.00 92.38 115 TYR A C 1
ATOM 897 O O . TYR A 1 115 ? -12.201 -0.475 10.703 1.00 92.38 115 TYR A O 1
ATOM 905 N N . TYR A 1 116 ? -12.775 -1.434 8.748 1.00 90.06 116 TYR A N 1
ATOM 906 C CA . TYR A 1 116 ? -14.201 -1.156 8.869 1.00 90.06 116 TYR A CA 1
ATOM 907 C C . TYR A 1 116 ? -14.792 -1.762 10.149 1.00 90.06 116 TYR A C 1
ATOM 909 O O . TYR A 1 116 ? -15.449 -1.069 10.927 1.00 90.06 116 TYR A O 1
ATOM 917 N N . GLN A 1 117 ? -14.468 -3.026 10.431 1.00 89.25 117 GLN A N 1
ATOM 918 C CA . GLN A 1 117 ? -14.948 -3.740 11.617 1.00 89.25 117 GLN A CA 1
ATOM 919 C C . GLN A 1 117 ? -14.168 -3.408 12.902 1.00 89.25 117 GLN A C 1
ATOM 921 O O . GLN A 1 117 ? -14.524 -3.880 13.976 1.00 89.25 117 GLN A O 1
ATOM 926 N N . S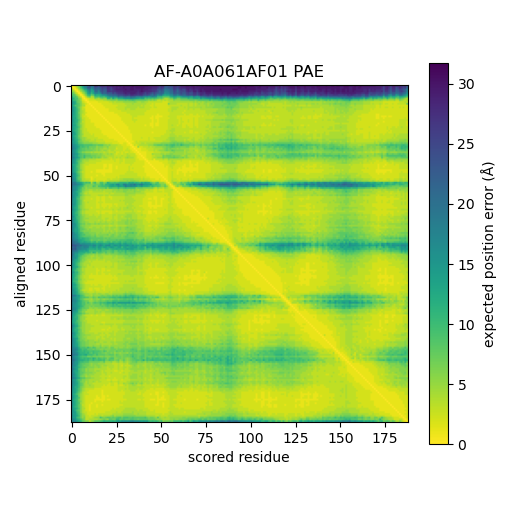ER A 1 118 ? -13.096 -2.610 12.826 1.00 85.62 118 SER A N 1
ATOM 927 C CA . SER A 1 118 ? -12.179 -2.336 13.948 1.00 85.62 118 SER A CA 1
ATOM 928 C C . SER A 1 118 ? -11.535 -3.591 14.573 1.00 85.62 118 SER A C 1
ATOM 930 O O . SER A 1 118 ? -11.179 -3.593 15.754 1.00 85.62 118 SER A O 1
ATOM 932 N N . ASN A 1 119 ? -11.312 -4.629 13.763 1.00 86.00 119 ASN A N 1
ATOM 933 C CA . ASN A 1 119 ? -10.943 -5.989 14.175 1.00 86.00 119 ASN A CA 1
ATOM 934 C C . ASN A 1 119 ? -9.435 -6.308 14.126 1.00 86.00 119 ASN A C 1
ATOM 936 O O . ASN A 1 119 ? -9.039 -7.467 14.061 1.00 86.00 119 ASN A O 1
ATOM 940 N N . PHE A 1 120 ? -8.573 -5.301 14.261 1.00 87.31 120 PHE A N 1
ATOM 941 C CA . PHE A 1 120 ? -7.108 -5.470 14.278 1.00 87.31 120 PHE A CA 1
ATOM 942 C C . PHE A 1 120 ? -6.529 -6.126 15.547 1.00 87.31 120 PHE A C 1
ATOM 944 O O . PHE A 1 120 ? -5.315 -6.160 15.730 1.00 87.31 120 PHE A O 1
ATOM 951 N N . ARG A 1 121 ? -7.370 -6.604 16.470 1.00 81.50 121 ARG A N 1
ATOM 952 C CA . ARG A 1 121 ? -6.914 -7.201 17.739 1.00 81.50 121 ARG A CA 1
ATOM 953 C C . ARG A 1 121 ? -6.550 -8.682 17.619 1.00 81.50 121 ARG A C 1
ATOM 955 O O . ARG A 1 121 ? -5.865 -9.193 18.497 1.00 81.50 121 ARG A O 1
ATOM 962 N N . SER A 1 122 ? -7.023 -9.371 16.581 1.00 85.06 122 SER A N 1
ATOM 963 C CA . SER A 1 122 ? -6.736 -10.794 16.383 1.00 85.06 122 SER A CA 1
ATOM 964 C C . SER A 1 122 ? -5.446 -10.971 15.589 1.00 85.06 122 SER A C 1
ATOM 966 O O . SER A 1 122 ? -5.378 -10.615 14.412 1.00 85.06 122 SER A O 1
ATOM 968 N N . LYS A 1 123 ? -4.439 -11.570 16.233 1.00 84.25 123 LYS A N 1
ATOM 969 C CA . LYS A 1 123 ? -3.149 -11.888 15.611 1.00 84.25 123 LYS A CA 1
ATOM 970 C C . LYS A 1 123 ? -3.305 -12.812 14.402 1.00 84.25 123 LYS A C 1
ATOM 972 O O . LYS A 1 123 ? -2.636 -12.609 13.399 1.00 84.25 123 LYS A O 1
ATOM 977 N N . GLU A 1 124 ? -4.217 -13.781 14.469 1.00 83.69 124 GLU A N 1
ATOM 978 C CA . GLU A 1 124 ? -4.488 -14.715 13.367 1.00 83.69 124 GLU A CA 1
ATOM 979 C C . GLU A 1 124 ? -5.053 -13.995 12.138 1.00 83.69 124 GLU A C 1
ATOM 981 O O . GLU A 1 124 ? -4.589 -14.215 11.022 1.00 83.69 124 GLU A O 1
ATOM 986 N N . ARG A 1 125 ? -5.996 -13.062 12.337 1.00 82.44 125 ARG A N 1
ATOM 987 C CA . ARG A 1 125 ? -6.530 -12.244 11.235 1.00 82.44 125 ARG A CA 1
ATOM 988 C C . ARG A 1 125 ? -5.483 -11.297 10.655 1.00 82.44 125 ARG A C 1
ATOM 990 O O . ARG A 1 125 ? -5.464 -11.082 9.446 1.00 82.44 125 ARG A O 1
ATOM 997 N N . ASN A 1 126 ? -4.627 -10.732 11.503 1.00 91.06 126 ASN A N 1
ATOM 998 C CA . ASN A 1 126 ? -3.556 -9.842 11.062 1.00 91.06 126 ASN A CA 1
ATOM 999 C C . ASN A 1 126 ? -2.443 -10.598 10.325 1.00 91.06 126 ASN A C 1
ATOM 1001 O O . ASN A 1 126 ? -1.848 -10.039 9.410 1.00 91.06 126 ASN A O 1
ATOM 1005 N N . LEU A 1 127 ? -2.193 -11.869 10.666 1.00 91.31 127 LEU A N 1
ATOM 1006 C CA . LEU A 1 127 ? -1.191 -12.699 9.996 1.00 91.31 127 LEU A CA 1
ATOM 1007 C C . LEU A 1 127 ? -1.471 -12.826 8.496 1.00 91.31 127 LEU A C 1
ATOM 1009 O O . LEU A 1 127 ? -0.543 -12.711 7.704 1.00 91.31 127 LEU A O 1
ATOM 1013 N N . GLY A 1 128 ? -2.740 -12.980 8.104 1.00 92.81 128 GLY A N 1
ATOM 1014 C CA . GLY A 1 128 ? -3.125 -12.981 6.691 1.00 92.81 128 GLY A CA 1
ATOM 1015 C C . GLY A 1 128 ? -2.722 -11.688 5.977 1.00 92.81 128 GLY A C 1
ATOM 1016 O O . GLY A 1 128 ? -2.122 -11.743 4.910 1.00 92.81 128 GLY A O 1
ATOM 1017 N N . ILE A 1 129 ? -2.948 -10.527 6.604 1.00 95.12 129 ILE A N 1
ATOM 1018 C CA . ILE A 1 129 ? -2.511 -9.230 6.060 1.00 95.12 129 ILE A CA 1
ATOM 1019 C C . ILE A 1 129 ? -0.983 -9.198 5.929 1.00 95.12 129 ILE A C 1
ATOM 1021 O O . ILE A 1 129 ? -0.471 -8.837 4.876 1.00 95.12 129 ILE A O 1
ATOM 1025 N N . TYR A 1 130 ? -0.245 -9.606 6.965 1.00 95.19 130 TYR A N 1
ATOM 1026 C CA . TYR A 1 130 ? 1.220 -9.602 6.934 1.00 95.19 130 TYR A CA 1
ATOM 1027 C C . TYR A 1 130 ? 1.784 -10.482 5.816 1.00 95.19 130 TYR A C 1
ATOM 1029 O O . TYR A 1 130 ? 2.640 -10.030 5.062 1.00 95.19 130 TYR A O 1
ATOM 1037 N N . VAL A 1 131 ? 1.282 -11.711 5.681 1.00 95.75 131 VAL A N 1
ATOM 1038 C CA . VAL A 1 131 ? 1.747 -12.663 4.664 1.00 95.75 131 VAL A CA 1
ATOM 1039 C C . VAL A 1 131 ? 1.453 -12.155 3.256 1.00 95.75 131 VAL A C 1
ATOM 1041 O O . VAL A 1 131 ? 2.319 -12.237 2.393 1.00 95.75 131 VAL A O 1
ATOM 1044 N N . LEU A 1 132 ? 0.270 -11.585 3.029 1.00 96.75 132 LEU A N 1
ATOM 1045 C CA . LEU A 1 132 ? -0.127 -11.089 1.711 1.00 96.75 132 LEU A CA 1
ATOM 1046 C C . LEU A 1 132 ? 0.626 -9.817 1.286 1.00 96.75 132 LEU A C 1
ATOM 1048 O O . LEU A 1 132 ? 0.787 -9.577 0.094 1.00 96.75 132 LEU A O 1
ATOM 1052 N N . LEU A 1 133 ? 1.113 -9.013 2.238 1.00 96.75 133 LEU A N 1
ATOM 1053 C CA . LEU A 1 133 ? 1.923 -7.823 1.946 1.00 96.75 133 LEU A CA 1
ATOM 1054 C C . LEU A 1 133 ? 3.399 -8.139 1.679 1.00 96.75 133 LEU A C 1
ATOM 1056 O O . LEU A 1 133 ? 4.078 -7.346 1.024 1.00 96.75 133 LEU A O 1
ATOM 1060 N N . LEU A 1 134 ? 3.911 -9.267 2.186 1.00 94.50 134 LEU A N 1
ATOM 1061 C CA . LEU A 1 134 ? 5.331 -9.618 2.088 1.00 94.50 134 LEU A CA 1
ATOM 1062 C C . LEU A 1 134 ? 5.864 -9.643 0.647 1.00 94.50 134 LEU A C 1
ATOM 1064 O O . LEU A 1 134 ? 6.923 -9.053 0.443 1.00 94.50 134 LEU A O 1
ATOM 1068 N N . PRO A 1 135 ? 5.181 -10.245 -0.349 1.00 94.25 135 PRO A N 1
ATOM 1069 C CA . PRO A 1 135 ? 5.664 -10.240 -1.730 1.00 94.25 135 PRO A CA 1
ATOM 1070 C C . PRO A 1 135 ? 5.888 -8.825 -2.278 1.00 94.25 135 PRO A C 1
ATOM 1072 O O . PRO A 1 135 ? 6.953 -8.542 -2.822 1.00 94.25 135 PRO A O 1
ATOM 1075 N N . SER A 1 136 ? 4.934 -7.914 -2.061 1.00 93.62 136 SER A N 1
ATOM 1076 C CA . SER A 1 136 ? 5.016 -6.519 -2.518 1.00 93.62 136 SER A CA 1
ATOM 1077 C C . SER A 1 136 ? 6.144 -5.740 -1.836 1.00 93.62 136 SER A C 1
ATOM 1079 O O . SER A 1 136 ? 6.830 -4.936 -2.462 1.00 93.62 136 SER A O 1
ATOM 1081 N N . ILE A 1 137 ? 6.373 -5.988 -0.545 1.00 94.75 137 ILE A N 1
ATOM 1082 C CA . ILE A 1 137 ? 7.476 -5.356 0.191 1.00 94.75 137 ILE A CA 1
ATOM 1083 C C . ILE A 1 137 ? 8.820 -5.922 -0.275 1.00 94.75 137 ILE A C 1
ATOM 1085 O O . ILE A 1 137 ? 9.758 -5.163 -0.511 1.00 94.75 137 ILE A O 1
ATOM 1089 N N . ALA A 1 138 ? 8.913 -7.243 -0.432 1.00 92.94 138 ALA A N 1
ATOM 1090 C CA . ALA A 1 138 ? 10.129 -7.917 -0.865 1.00 92.94 138 ALA A CA 1
ATOM 1091 C C . ALA A 1 138 ? 10.553 -7.459 -2.264 1.00 92.94 138 ALA A C 1
ATOM 1093 O O . ALA A 1 138 ? 11.724 -7.137 -2.453 1.00 92.94 138 ALA A O 1
ATOM 1094 N N . ILE A 1 139 ? 9.613 -7.356 -3.214 1.00 90.81 139 ILE A N 1
ATOM 1095 C CA . ILE A 1 139 ? 9.927 -6.873 -4.563 1.00 90.81 139 ILE A CA 1
ATOM 1096 C C . ILE A 1 139 ? 10.310 -5.391 -4.561 1.00 90.81 139 ILE A C 1
ATOM 1098 O O . ILE A 1 139 ? 11.245 -5.009 -5.254 1.00 90.81 139 ILE A O 1
ATOM 1102 N N . GLY A 1 140 ? 9.664 -4.555 -3.740 1.00 89.06 140 GLY A N 1
ATOM 1103 C CA . GLY A 1 140 ? 10.030 -3.143 -3.625 1.00 89.06 140 GLY A CA 1
ATOM 1104 C C . GLY A 1 140 ? 11.448 -2.956 -3.075 1.00 89.06 140 GLY A C 1
ATOM 1105 O O . GLY A 1 140 ? 12.223 -2.172 -3.615 1.00 89.06 140 GLY A O 1
ATOM 1106 N N . ILE A 1 141 ? 11.833 -3.737 -2.058 1.00 90.44 141 ILE A N 1
ATOM 1107 C CA . ILE A 1 141 ? 13.210 -3.751 -1.537 1.00 90.44 141 ILE A CA 1
ATOM 1108 C C . ILE A 1 141 ? 14.185 -4.292 -2.590 1.00 90.44 141 ILE A C 1
ATOM 1110 O O . ILE A 1 141 ? 15.254 -3.717 -2.785 1.00 90.44 141 ILE A O 1
ATOM 1114 N N . PHE A 1 142 ? 13.826 -5.373 -3.286 1.00 90.50 142 PHE A N 1
ATOM 1115 C CA . PHE A 1 142 ? 14.648 -5.940 -4.353 1.00 90.50 142 PHE A CA 1
ATOM 1116 C C . PHE A 1 142 ? 14.900 -4.930 -5.479 1.00 90.50 142 PHE A C 1
ATOM 1118 O O . PHE A 1 142 ? 16.044 -4.771 -5.905 1.00 90.50 142 PHE A O 1
ATOM 1125 N N . ASN A 1 143 ? 13.869 -4.207 -5.918 1.00 87.62 143 ASN A N 1
ATOM 1126 C CA . ASN A 1 143 ? 13.987 -3.160 -6.930 1.00 87.62 143 ASN A CA 1
ATOM 1127 C C . ASN A 1 143 ? 14.875 -2.014 -6.436 1.00 87.62 143 ASN A C 1
ATOM 1129 O O . ASN A 1 143 ? 15.758 -1.571 -7.165 1.00 87.62 143 ASN A O 1
ATOM 1133 N N . LEU A 1 144 ? 14.725 -1.598 -5.177 1.00 86.81 144 LEU A N 1
ATOM 1134 C CA . LEU A 1 144 ? 15.576 -0.569 -4.579 1.00 86.81 144 LEU A CA 1
ATOM 1135 C C . LEU A 1 144 ? 17.061 -0.962 -4.596 1.00 86.81 144 LEU A C 1
ATOM 1137 O O . LEU A 1 144 ? 17.909 -0.125 -4.895 1.00 86.81 144 LEU A O 1
ATOM 1141 N N . VAL A 1 145 ? 17.379 -2.229 -4.310 1.00 88.44 145 VAL A N 1
ATOM 1142 C CA . VAL A 1 145 ? 18.758 -2.746 -4.346 1.00 88.44 145 VAL A CA 1
ATOM 1143 C C . VAL A 1 145 ? 19.264 -2.876 -5.783 1.00 88.44 145 VAL A C 1
ATOM 1145 O O . VAL A 1 145 ? 20.352 -2.397 -6.096 1.00 88.44 145 VAL A O 1
ATOM 1148 N N . THR A 1 146 ? 18.476 -3.488 -6.666 1.00 88.06 146 THR A N 1
ATOM 1149 C CA . THR A 1 146 ? 18.842 -3.734 -8.071 1.00 88.06 146 THR A CA 1
ATOM 1150 C C . THR A 1 146 ? 19.120 -2.435 -8.816 1.00 88.06 146 THR A C 1
ATOM 1152 O O . THR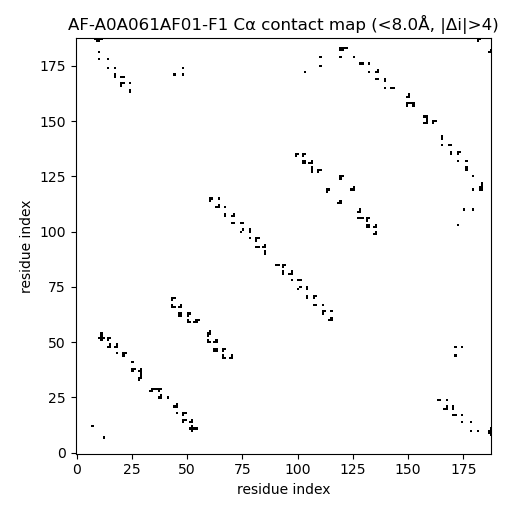 A 1 146 ? 20.084 -2.328 -9.573 1.00 88.06 146 THR A O 1
ATOM 1155 N N . TYR A 1 147 ? 18.302 -1.419 -8.561 1.00 85.38 147 TYR A N 1
ATOM 1156 C CA . TYR A 1 147 ? 18.389 -0.127 -9.223 1.00 85.38 147 TYR A CA 1
ATOM 1157 C C . TYR A 1 147 ? 19.120 0.926 -8.385 1.00 85.38 147 TYR A C 1
ATOM 1159 O O . TYR A 1 147 ? 19.130 2.097 -8.747 1.00 85.38 147 TYR A O 1
ATOM 1167 N N . PHE A 1 148 ? 19.817 0.533 -7.314 1.00 85.44 148 PHE A N 1
ATOM 1168 C CA . PHE A 1 148 ? 20.559 1.463 -6.457 1.00 85.44 148 PHE A CA 1
ATOM 1169 C C . PHE A 1 148 ? 21.571 2.316 -7.240 1.00 85.44 148 PHE A C 1
ATOM 1171 O O . PHE A 1 148 ? 21.767 3.493 -6.946 1.00 85.44 148 PHE A O 1
ATOM 1178 N N . ASN A 1 149 ? 22.161 1.753 -8.300 1.00 84.44 149 ASN A N 1
ATOM 1179 C CA . ASN A 1 149 ? 23.107 2.461 -9.163 1.00 84.44 149 ASN A CA 1
ATOM 1180 C C . ASN A 1 149 ? 22.506 3.695 -9.859 1.00 84.44 149 ASN A C 1
ATOM 1182 O O . ASN A 1 149 ? 23.254 4.611 -10.200 1.00 84.44 149 ASN A O 1
ATOM 1186 N N . PHE A 1 150 ? 21.179 3.771 -10.023 1.00 84.38 150 PHE A N 1
ATOM 1187 C CA . PHE A 1 150 ? 20.516 4.954 -10.583 1.00 84.38 150 PHE A CA 1
ATOM 1188 C C . PHE A 1 150 ? 20.703 6.202 -9.718 1.00 84.38 150 PHE A C 1
ATOM 1190 O O . PHE A 1 150 ? 20.653 7.307 -10.251 1.00 84.38 150 PHE A O 1
ATOM 1197 N N . ILE A 1 151 ? 20.998 6.050 -8.421 1.00 85.12 151 ILE A N 1
ATOM 1198 C CA . ILE A 1 151 ? 21.287 7.170 -7.511 1.00 85.12 151 ILE A CA 1
ATOM 1199 C C . ILE A 1 151 ? 22.586 7.890 -7.899 1.00 85.12 151 ILE A C 1
ATOM 1201 O O . ILE A 1 151 ? 22.723 9.087 -7.657 1.00 85.12 151 ILE A O 1
ATOM 1205 N N . PHE A 1 152 ? 23.519 7.195 -8.553 1.00 88.25 152 PHE A N 1
ATOM 1206 C CA . PHE A 1 152 ? 24.770 7.776 -9.047 1.00 88.25 152 PHE A CA 1
ATOM 1207 C C . PHE A 1 152 ? 24.664 8.297 -10.486 1.00 88.25 152 PHE A C 1
ATOM 1209 O O . PHE A 1 152 ? 25.679 8.631 -11.099 1.00 88.25 152 PHE A O 1
ATOM 1216 N N . SER A 1 153 ? 23.452 8.366 -11.047 1.00 89.00 153 SER A N 1
ATOM 1217 C CA . SER A 1 153 ? 23.237 8.942 -12.371 1.00 89.00 153 SER A CA 1
ATOM 1218 C C . SER A 1 153 ? 23.670 10.415 -12.394 1.00 89.00 153 SER A C 1
ATOM 1220 O O . SER A 1 153 ? 23.312 11.174 -11.491 1.00 89.00 153 SER A O 1
ATOM 1222 N N . 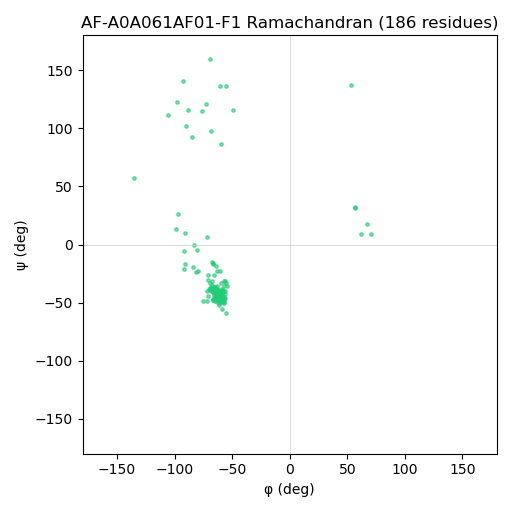PRO A 1 154 ? 24.379 10.872 -13.446 1.00 88.25 154 PRO A N 1
ATOM 1223 C CA . PRO A 1 154 ? 24.710 12.287 -13.604 1.00 88.25 154 PRO A CA 1
ATOM 1224 C C . PRO A 1 154 ? 23.463 13.154 -13.847 1.00 88.25 154 PRO A C 1
ATOM 1226 O O . PRO A 1 154 ? 23.517 14.374 -13.706 1.00 88.25 154 PRO A O 1
ATOM 1229 N N . ASN A 1 155 ? 22.332 12.543 -14.215 1.00 91.62 155 ASN A N 1
ATOM 1230 C CA . ASN A 1 155 ? 21.071 13.243 -14.395 1.00 91.62 155 ASN A CA 1
ATOM 1231 C C . ASN A 1 155 ? 20.285 13.274 -13.076 1.00 91.62 155 ASN A C 1
ATOM 1233 O O . ASN A 1 155 ? 19.613 12.306 -12.717 1.00 91.62 155 ASN A O 1
ATOM 1237 N N . ILE A 1 156 ? 20.319 14.423 -12.394 1.00 88.38 156 ILE A N 1
ATOM 1238 C CA . ILE A 1 156 ? 19.626 14.633 -11.115 1.00 88.38 156 ILE A CA 1
ATOM 1239 C C . ILE A 1 156 ? 18.120 14.354 -11.195 1.00 88.38 156 ILE A C 1
ATOM 1241 O O . ILE A 1 156 ? 17.528 13.883 -10.229 1.00 88.38 156 ILE A O 1
ATOM 1245 N N . LEU A 1 157 ? 17.495 14.592 -12.351 1.00 87.81 157 LEU A N 1
ATOM 1246 C CA . LEU A 1 157 ? 16.067 14.358 -12.525 1.00 87.81 157 LEU A CA 1
ATOM 1247 C C . LEU A 1 157 ? 15.738 12.863 -12.508 1.00 87.81 157 LEU A C 1
ATOM 1249 O O . LEU A 1 157 ? 14.750 12.466 -11.899 1.00 87.81 157 LEU A O 1
ATOM 1253 N N . VAL A 1 158 ? 16.608 12.035 -13.095 1.00 86.88 158 VAL A N 1
ATOM 1254 C CA . VAL A 1 158 ? 16.494 10.568 -13.051 1.00 86.88 158 VAL A CA 1
ATOM 1255 C C . VAL A 1 158 ? 16.639 10.063 -11.619 1.00 86.88 158 VAL A C 1
ATOM 1257 O O . VAL A 1 158 ? 15.862 9.214 -11.194 1.00 86.88 158 VAL A O 1
ATOM 1260 N N . VAL A 1 159 ? 17.583 10.622 -10.855 1.00 87.12 159 VAL A N 1
ATOM 1261 C CA . VAL A 1 159 ? 17.766 10.280 -9.435 1.00 87.12 159 VAL A CA 1
ATOM 1262 C C . VAL A 1 159 ? 16.504 10.603 -8.631 1.00 87.12 159 VAL A C 1
ATOM 1264 O O . VAL A 1 159 ? 16.025 9.766 -7.869 1.00 87.12 159 VAL A O 1
ATOM 1267 N N . ILE A 1 160 ? 15.942 11.801 -8.819 1.00 87.38 160 ILE A N 1
ATOM 1268 C CA . ILE A 1 160 ? 14.733 12.248 -8.115 1.00 87.38 160 ILE A CA 1
ATOM 1269 C C . ILE A 1 160 ? 13.532 11.362 -8.470 1.00 87.38 160 ILE A C 1
ATOM 1271 O O . ILE A 1 160 ? 12.833 10.905 -7.566 1.00 87.38 160 ILE A O 1
ATOM 1275 N N . MET A 1 161 ? 13.309 11.093 -9.761 1.00 86.25 161 MET A N 1
ATOM 1276 C CA . MET A 1 161 ? 12.231 10.209 -10.218 1.00 86.25 161 MET A CA 1
ATOM 1277 C C . MET A 1 161 ? 12.360 8.815 -9.611 1.00 86.25 161 MET A C 1
ATOM 1279 O O . MET A 1 161 ? 11.399 8.315 -9.034 1.00 86.25 161 MET A O 1
ATOM 1283 N N . PHE A 1 162 ? 13.560 8.235 -9.671 1.00 86.75 162 PHE A N 1
ATOM 1284 C CA . PHE A 1 162 ? 13.834 6.917 -9.116 1.00 86.75 162 PHE A CA 1
ATOM 1285 C C . PHE A 1 162 ? 13.520 6.850 -7.615 1.00 86.75 162 PHE A C 1
ATOM 1287 O O . PHE A 1 162 ? 12.816 5.946 -7.169 1.00 86.75 162 PHE A O 1
ATOM 1294 N N . ILE A 1 163 ? 13.988 7.826 -6.829 1.00 86.50 163 ILE A N 1
ATOM 1295 C CA . ILE A 1 163 ? 13.727 7.869 -5.383 1.00 86.50 163 ILE A CA 1
ATOM 1296 C C . ILE A 1 163 ? 12.225 7.947 -5.106 1.00 86.50 163 ILE A C 1
ATOM 1298 O O . ILE A 1 163 ? 11.720 7.203 -4.264 1.00 86.50 163 ILE A O 1
ATOM 1302 N N . PHE A 1 164 ? 11.501 8.830 -5.794 1.00 86.81 164 PHE A N 1
ATOM 1303 C CA . PHE A 1 164 ? 10.073 8.989 -5.543 1.00 86.81 164 PHE A CA 1
ATOM 1304 C C . PHE A 1 164 ? 9.248 7.775 -5.974 1.00 86.81 164 PHE A C 1
ATOM 1306 O O . PHE A 1 164 ? 8.332 7.391 -5.249 1.00 86.81 164 PHE A O 1
ATOM 1313 N N . GLU A 1 165 ? 9.588 7.145 -7.096 1.00 87.62 165 GLU A N 1
ATOM 1314 C CA . GLU A 1 165 ? 8.923 5.931 -7.571 1.00 87.62 165 GLU A CA 1
ATOM 1315 C C . GLU A 1 165 ? 9.127 4.766 -6.592 1.00 87.62 165 GLU A C 1
ATOM 1317 O O . GLU A 1 165 ? 8.165 4.099 -6.209 1.00 87.62 165 GLU A O 1
ATOM 1322 N N . MET A 1 166 ? 10.356 4.579 -6.094 1.00 86.88 166 MET A N 1
ATOM 1323 C CA . MET A 1 166 ? 10.652 3.557 -5.084 1.00 86.88 166 MET A CA 1
ATOM 1324 C C . MET A 1 166 ? 9.913 3.812 -3.766 1.00 86.88 166 MET A C 1
ATOM 1326 O O . MET A 1 166 ? 9.391 2.877 -3.155 1.00 86.88 166 MET A O 1
ATOM 1330 N N . LEU A 1 167 ? 9.852 5.071 -3.318 1.00 85.94 167 LEU A N 1
ATOM 1331 C CA . LEU A 1 167 ? 9.125 5.430 -2.103 1.00 85.94 167 LEU A CA 1
ATOM 1332 C C . LEU A 1 167 ? 7.620 5.193 -2.264 1.00 85.94 167 LEU A C 1
ATOM 1334 O O . LEU A 1 167 ? 7.027 4.561 -1.391 1.00 85.94 167 LEU A O 1
ATOM 1338 N N . SER A 1 168 ? 7.022 5.631 -3.376 1.00 88.94 168 SER A N 1
ATOM 1339 C CA . SER A 1 168 ? 5.588 5.463 -3.641 1.00 88.94 168 SER A CA 1
ATOM 1340 C C . SER A 1 168 ? 5.177 3.992 -3.727 1.00 88.94 168 SER A C 1
ATOM 1342 O O . SER A 1 168 ? 4.220 3.582 -3.065 1.00 88.94 168 SER A O 1
ATOM 1344 N N . ALA A 1 169 ? 5.951 3.160 -4.434 1.00 88.94 169 ALA A N 1
ATOM 1345 C CA . ALA A 1 169 ? 5.675 1.727 -4.565 1.00 88.94 169 ALA A CA 1
ATOM 1346 C C . ALA A 1 169 ? 5.597 1.003 -3.206 1.00 88.94 169 ALA A C 1
ATOM 1348 O O . ALA A 1 169 ? 4.833 0.050 -3.033 1.00 88.94 169 ALA A O 1
ATOM 1349 N N . LEU A 1 170 ? 6.364 1.472 -2.218 1.00 92.88 170 LEU A N 1
ATOM 1350 C CA . LEU A 1 170 ? 6.386 0.922 -0.865 1.00 92.88 170 LEU A CA 1
ATOM 1351 C C . LEU A 1 170 ? 5.385 1.593 0.088 1.00 92.88 170 LEU A C 1
ATOM 1353 O O . LEU A 1 170 ? 5.065 1.006 1.124 1.00 92.88 170 LEU A O 1
ATOM 1357 N N . THR A 1 171 ? 4.856 2.776 -0.240 1.00 94.50 171 THR A N 1
ATOM 1358 C CA . THR A 1 171 ? 3.993 3.564 0.652 1.00 94.50 171 THR A CA 1
ATOM 1359 C C . THR A 1 171 ? 2.783 2.770 1.126 1.00 94.50 171 THR A C 1
ATOM 1361 O O . THR A 1 171 ? 2.588 2.595 2.327 1.00 94.50 171 THR A O 1
ATOM 1364 N N . LEU A 1 172 ? 1.952 2.290 0.200 1.00 94.88 172 LEU A N 1
ATOM 1365 C CA . LEU A 1 172 ? 0.707 1.605 0.539 1.00 94.88 172 LEU A CA 1
ATOM 1366 C C . LEU A 1 172 ? 0.937 0.291 1.317 1.00 94.88 172 LEU A C 1
ATOM 1368 O O . LEU A 1 172 ? 0.312 0.126 2.374 1.00 94.88 172 LEU A O 1
ATOM 1372 N N . PRO A 1 173 ? 1.815 -0.638 0.877 1.00 96.25 173 PRO A N 1
ATOM 1373 C CA . PRO A 1 173 ? 2.037 -1.872 1.625 1.00 96.25 173 PRO A CA 1
ATOM 1374 C C . PRO A 1 173 ? 2.669 -1.623 3.001 1.00 96.25 173 PRO A C 1
ATOM 1376 O O . PRO A 1 173 ? 2.238 -2.236 3.980 1.00 96.25 173 PRO A O 1
ATOM 1379 N N . LEU A 1 174 ? 3.620 -0.689 3.130 1.00 96.38 174 LEU A N 1
ATOM 1380 C CA . LEU A 1 174 ? 4.203 -0.350 4.433 1.00 96.38 174 LEU A CA 1
ATOM 1381 C C . LEU A 1 174 ? 3.198 0.357 5.346 1.00 96.38 174 LEU A C 1
ATOM 1383 O O . LEU A 1 174 ? 3.132 0.038 6.533 1.00 96.38 174 LEU A O 1
ATOM 1387 N N . ALA A 1 175 ? 2.371 1.258 4.815 1.00 96.44 175 ALA A N 1
ATOM 1388 C CA . ALA A 1 175 ? 1.321 1.911 5.588 1.00 96.44 175 ALA A CA 1
ATOM 1389 C C . ALA A 1 175 ? 0.344 0.882 6.172 1.00 96.44 175 ALA A C 1
ATOM 1391 O O . ALA A 1 175 ? 0.056 0.930 7.368 1.00 96.44 175 ALA A O 1
ATOM 1392 N N . MET A 1 176 ? -0.115 -0.089 5.374 1.00 96.94 176 MET A N 1
ATOM 1393 C CA . MET A 1 176 ? -0.985 -1.165 5.862 1.00 96.94 176 MET A CA 1
ATOM 1394 C C . MET A 1 176 ? -0.285 -2.059 6.890 1.00 96.94 176 MET A C 1
ATOM 1396 O O . MET A 1 176 ? -0.878 -2.374 7.928 1.00 96.94 176 MET A O 1
ATOM 1400 N N . LEU A 1 177 ? 0.974 -2.438 6.645 1.00 96.69 177 LEU A N 1
ATOM 1401 C CA . LEU A 1 177 ? 1.768 -3.265 7.556 1.00 96.69 177 LEU A CA 1
ATOM 1402 C C . LEU A 1 177 ? 1.915 -2.592 8.924 1.00 96.69 177 LEU A C 1
ATOM 1404 O O . LEU A 1 177 ? 1.545 -3.162 9.955 1.00 96.69 177 LEU A O 1
ATOM 1408 N N . ILE A 1 178 ? 2.425 -1.361 8.932 1.00 95.75 178 ILE A N 1
ATOM 1409 C CA . ILE A 1 178 ? 2.725 -0.634 10.163 1.00 95.75 178 ILE A CA 1
ATOM 1410 C C . ILE A 1 178 ? 1.422 -0.247 10.866 1.00 95.75 178 ILE A C 1
ATOM 1412 O O . ILE A 1 178 ? 1.341 -0.370 12.086 1.00 95.75 178 ILE A O 1
ATOM 1416 N N . TYR A 1 179 ? 0.366 0.134 10.136 1.00 95.00 179 TYR A N 1
ATOM 1417 C CA . TYR A 1 179 ? -0.943 0.393 10.741 1.00 95.00 179 TYR A CA 1
ATOM 1418 C C . TYR A 1 179 ? -1.487 -0.839 11.469 1.00 95.00 179 TYR A C 1
ATOM 1420 O O . TYR A 1 179 ? -1.881 -0.745 12.635 1.00 95.00 179 TYR A O 1
ATOM 1428 N N . THR A 1 180 ? -1.474 -1.997 10.805 1.00 94.62 180 THR A N 1
ATOM 1429 C CA . THR A 1 180 ? -1.935 -3.273 11.373 1.00 94.62 180 THR A CA 1
ATOM 1430 C C . THR A 1 180 ? -1.144 -3.608 12.637 1.00 94.62 180 THR A C 1
ATOM 1432 O O . THR A 1 180 ? -1.738 -3.853 13.689 1.00 94.62 180 THR A O 1
ATOM 1435 N N . TRP A 1 181 ? 0.185 -3.497 12.575 1.00 94.56 181 TRP A N 1
ATOM 1436 C CA . TRP A 1 181 ? 1.077 -3.757 13.704 1.00 94.56 181 TRP A CA 1
ATOM 1437 C C . TRP A 1 181 ? 0.857 -2.796 14.881 1.00 94.56 181 TRP A C 1
ATOM 1439 O O . TRP A 1 181 ? 0.719 -3.233 16.028 1.00 94.56 181 TRP A O 1
ATOM 1449 N N . MET A 1 182 ? 0.756 -1.489 14.621 1.00 93.25 182 MET A N 1
ATOM 1450 C CA . MET A 1 182 ? 0.503 -0.481 15.658 1.00 93.25 182 MET A CA 1
ATOM 1451 C C . MET A 1 182 ? -0.852 -0.705 16.337 1.00 93.25 182 MET A C 1
ATOM 1453 O O . MET A 1 182 ? -0.965 -0.573 17.558 1.00 93.25 182 MET A O 1
ATOM 1457 N N . ARG A 1 183 ? -1.887 -1.079 15.573 1.00 90.75 183 ARG A N 1
ATOM 1458 C CA . ARG A 1 183 ? -3.221 -1.387 16.110 1.00 90.75 183 ARG A CA 1
ATOM 1459 C C . ARG A 1 183 ? -3.237 -2.668 16.937 1.00 90.75 183 ARG A C 1
ATOM 1461 O O . ARG A 1 183 ? -3.881 -2.678 17.986 1.00 90.75 183 ARG A O 1
ATOM 1468 N N . GLU A 1 184 ? -2.516 -3.702 16.513 1.00 91.06 184 GLU A N 1
ATOM 1469 C CA . GLU A 1 184 ? -2.341 -4.942 17.278 1.00 91.06 184 GLU A CA 1
ATOM 1470 C C . GLU A 1 184 ? -1.665 -4.666 18.629 1.00 91.06 184 GLU A C 1
ATOM 1472 O O . GLU A 1 184 ? -2.117 -5.137 19.673 1.00 91.06 184 GLU A O 1
ATOM 1477 N N . ARG A 1 185 ? -0.621 -3.827 18.627 1.00 89.62 185 ARG A N 1
ATOM 1478 C CA . ARG A 1 185 ? 0.172 -3.462 19.812 1.00 89.62 185 ARG A CA 1
ATOM 1479 C C . ARG A 1 185 ? -0.424 -2.339 20.663 1.00 89.62 185 ARG A C 1
ATOM 1481 O O . ARG A 1 185 ? 0.160 -2.001 21.687 1.00 89.62 185 ARG A O 1
ATOM 1488 N N . ARG A 1 186 ? -1.580 -1.783 20.280 1.00 85.75 186 ARG A N 1
ATOM 1489 C CA . ARG A 1 186 ? -2.235 -0.640 20.951 1.00 85.75 186 ARG A CA 1
ATOM 1490 C C . ARG A 1 186 ? -1.344 0.607 21.051 1.00 85.75 186 ARG A C 1
ATOM 1492 O O . ARG A 1 186 ? -1.453 1.367 22.006 1.00 85.75 186 ARG A O 1
ATOM 1499 N N . ILE A 1 187 ? -0.479 0.818 20.064 1.00 83.56 187 ILE A N 1
ATOM 1500 C CA . ILE A 1 187 ? 0.321 2.038 19.964 1.00 83.56 187 ILE A CA 1
ATOM 1501 C C . ILE A 1 187 ? -0.602 3.138 19.458 1.00 83.56 187 ILE A C 1
ATOM 1503 O O . ILE A 1 187 ? -1.122 3.034 18.343 1.00 83.56 187 ILE A O 1
ATOM 1507 N N . GLU A 1 188 ? -0.842 4.141 20.300 1.00 80.69 188 GLU A N 1
ATOM 1508 C CA . GLU A 1 188 ? -1.502 5.386 19.909 1.00 80.69 188 GLU A CA 1
ATOM 1509 C C . GLU A 1 188 ? -0.522 6.282 19.178 1.00 80.69 188 GLU A C 1
ATOM 1511 O O . GLU A 1 188 ? 0.458 6.796 19.760 1.00 80.69 188 GLU A O 1
#

Foldseek 3Di:
DPDPDPDQFPLLVVLVVLLVLLVVLLVVCCVVVVDCVSVVVCVLVNQLSVLSNVPDDPVSLVSNVVSLVVLLVVLVVVLVVLVVVCVVVVDPVSVLVNLLSVLVNVLSVLLSVCRNVVPLQDPVSVVSNVVSLVSQQVVLVVCCVVCVCQCVDPDVVSNVNSVSVSSNSVSRSVSSNVSSVCSNVVRD

Organism: NCBI:txid35623

Sequence (188 aa):
MKGLKHMLTKRQWTIFIFFIIELIFTLFMVAYSGDLSFLTGNLATLLFLAALYLEKNERSRTILLLSAVWIIVYGAIGAANILASMFAAGDSAFLIDLVISLSMLAAVFMFSTNYYQSNFRSKERN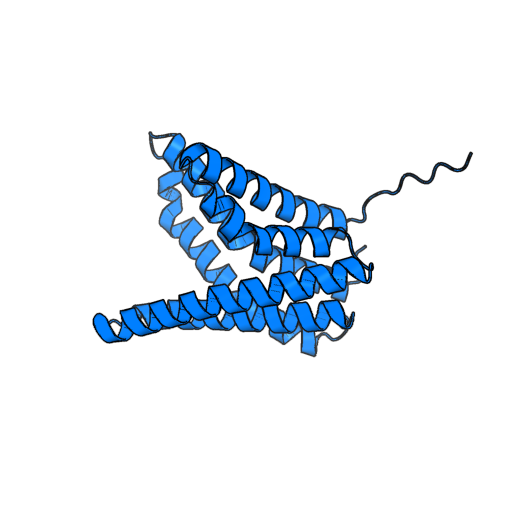LGIYVLLLPSIAIGIFNLVTYFNFIFSPNILVVIMFIFEMLSALTLPLAMLIYTWMRERRIE